Protein AF-X1JKE3-F1 (afdb_monomer)

Mean predicted aligned error: 6.29 Å

Solvent-accessible surface area (backbone atoms only — not comparable to full-atom values): 12963 Å² total; per-residue (Å²): 130,56,77,46,58,77,72,76,45,83,55,70,66,61,53,52,50,51,49,53,50,49,58,50,49,53,56,50,51,57,52,53,42,57,61,44,66,72,36,75,42,27,79,64,50,69,71,39,72,49,56,49,66,72,56,48,45,56,40,55,78,72,56,62,68,83,85,32,72,42,68,67,53,43,29,34,41,37,58,71,37,67,32,93,85,71,39,76,68,74,91,55,92,95,57,84,78,84,36,44,68,65,39,34,52,33,48,50,53,43,46,54,36,25,53,71,62,59,39,73,61,25,56,52,21,50,55,46,36,50,55,51,48,53,56,34,52,76,69,68,32,43,78,27,61,63,62,88,30,49,29,30,21,80,68,78,31,54,56,28,75,48,80,92,69,66,67,94,79,57,100,69,68,46,71,42,70,61,61,96,62,75,58,89,62,44,44,41,46,56,57,50,51,51,52,17,49,50,52,37,43,53,51,52,53,44,54,51,51,49,48,34,30,58,62,69,71,44,83,79,74,68,99,83,115

Sequence (225 aa):
MTHLALHNEKDPETEELHKRLRDLEDFVDDRIAKLIEDHPAYDWFSCIKGVGRENIAKVVALIDIEKAPTISSLWKFAGFAPGEDAKAMKRVKGQKLLYNSQLRSMCWRLATSLKRVKGKYYEYYIREKDKYTDRFVDQGIKILRTPGGKWVCLNCGANWAKKGAVTPCCDNPRVERKAREEPPGVIWLGHLDMMALRKMIKLFLACLWLVWREAEGLPTRSPYA

Foldseek 3Di:
DDPCVVVVHDDPVVVVVVVVVVVVVVVVLVVLQVVLCPALCNVPQVPQQLDDSVLVSQQVVVDDLVCPQALQVVCQQLQLHQDPVSHGDDDDPPDDRSYDPSNVVSLVVSLVSSCVRCDPLVVQLVVQLVVVVVVLVVVQAAEEADEPAQKAFPVHGDHDPDPVVDDDDDPDTRIDGDDPDDDPSYDHPVVSSVVSSSVSSSVVSVVSSVSSCVSVVHDDDDPPD

InterPro domains:
  IPR003346 Transposase IS116/IS110/IS902, C-terminal [PF02371] (47-125)

pLDDT: mean 90.98, std 8.23, range [39.09, 97.88]

Organism: NCBI:txid412755

Structure (mmCIF, N/CA/C/O backbone):
data_AF-X1JKE3-F1
#
_entry.id   AF-X1JKE3-F1
#
loop_
_atom_site.group_PDB
_atom_site.id
_atom_site.type_symbol
_atom_site.label_atom_id
_atom_site.label_alt_id
_atom_site.label_comp_id
_atom_site.label_asym_id
_atom_site.label_entity_id
_atom_site.label_seq_id
_atom_site.pdbx_PDB_ins_code
_atom_site.Cartn_x
_atom_site.Cartn_y
_atom_site.Cartn_z
_atom_site.occupancy
_atom_site.B_iso_or_equiv
_atom_site.auth_seq_id
_atom_site.auth_comp_id
_atom_site.auth_asym_id
_atom_site.auth_atom_id
_atom_site.pdbx_PDB_model_num
ATOM 1 N N . MET A 1 1 ? 12.144 -21.703 6.395 1.00 49.84 1 MET A N 1
ATOM 2 C CA . MET A 1 1 ? 12.651 -23.054 6.704 1.00 49.84 1 MET A CA 1
ATOM 3 C C . MET A 1 1 ? 14.115 -22.910 7.061 1.00 49.84 1 MET A C 1
ATOM 5 O O . MET A 1 1 ? 14.835 -22.266 6.305 1.00 49.84 1 MET A O 1
ATOM 9 N N . THR A 1 2 ? 14.510 -23.378 8.244 1.00 68.25 2 THR A N 1
ATOM 10 C CA . THR A 1 2 ? 15.915 -23.397 8.675 1.00 68.25 2 THR A CA 1
ATOM 11 C C . THR A 1 2 ? 16.701 -24.384 7.809 1.00 68.25 2 THR A C 1
ATOM 13 O O . THR A 1 2 ? 16.110 -25.265 7.185 1.00 68.25 2 THR A O 1
ATOM 16 N N . HIS A 1 3 ? 18.027 -24.242 7.746 1.00 74.81 3 HIS A N 1
ATOM 17 C CA . HIS A 1 3 ? 18.881 -25.187 7.016 1.00 74.81 3 HIS A CA 1
ATOM 18 C C . HIS A 1 3 ? 18.683 -26.632 7.513 1.00 74.81 3 HIS A C 1
ATOM 20 O O . HIS A 1 3 ? 18.614 -27.543 6.703 1.00 74.81 3 HIS A O 1
ATOM 26 N N . LEU A 1 4 ? 18.481 -26.823 8.822 1.00 75.00 4 LEU A N 1
ATOM 27 C CA . LEU A 1 4 ? 18.200 -28.126 9.439 1.00 75.00 4 LEU A CA 1
ATOM 28 C C . LEU A 1 4 ? 16.863 -28.728 8.975 1.00 75.00 4 LEU A C 1
ATOM 30 O O . LEU A 1 4 ? 16.812 -29.895 8.600 1.00 75.00 4 LEU A O 1
ATOM 34 N N . ALA A 1 5 ? 15.805 -27.914 8.870 1.00 71.06 5 ALA A N 1
ATOM 35 C CA . ALA A 1 5 ? 14.505 -28.371 8.376 1.00 71.06 5 ALA A CA 1
ATOM 36 C C . ALA A 1 5 ? 14.548 -28.852 6.911 1.00 71.06 5 ALA A C 1
ATOM 38 O O . ALA A 1 5 ? 13.735 -29.684 6.521 1.00 71.06 5 ALA A O 1
ATOM 39 N N . LEU A 1 6 ? 15.491 -28.352 6.100 1.00 75.44 6 LEU A N 1
ATOM 40 C CA . LEU A 1 6 ? 15.710 -28.833 4.728 1.00 75.44 6 LEU A CA 1
ATOM 41 C C . LEU A 1 6 ? 16.381 -30.215 4.685 1.00 75.44 6 LEU A C 1
ATOM 43 O O . LEU A 1 6 ? 16.202 -30.933 3.705 1.00 75.44 6 LEU A O 1
ATOM 47 N N . HIS A 1 7 ? 17.103 -30.588 5.745 1.00 82.00 7 HIS A N 1
ATOM 48 C CA . HIS A 1 7 ? 17.739 -31.900 5.922 1.00 82.00 7 HIS A CA 1
ATOM 49 C C . HIS A 1 7 ? 16.925 -32.841 6.820 1.00 82.00 7 HIS A C 1
ATOM 51 O O . HIS A 1 7 ? 17.391 -33.918 7.171 1.00 82.00 7 HIS A O 1
ATOM 57 N N . ASN A 1 8 ? 15.692 -32.456 7.171 1.00 79.19 8 ASN A N 1
ATOM 58 C CA . ASN A 1 8 ? 14.811 -33.194 8.082 1.00 79.19 8 ASN A CA 1
ATOM 59 C C . ASN A 1 8 ? 15.398 -33.394 9.499 1.00 79.19 8 ASN A C 1
ATOM 61 O O . ASN A 1 8 ? 14.979 -34.287 10.234 1.00 79.19 8 ASN A O 1
ATOM 65 N N . GLU A 1 9 ? 16.346 -32.540 9.886 1.00 80.88 9 GLU A N 1
ATOM 66 C CA . GLU A 1 9 ? 16.967 -32.509 11.207 1.00 80.88 9 GLU A CA 1
ATOM 67 C C . GLU A 1 9 ? 16.302 -31.434 12.077 1.00 80.88 9 GLU A C 1
ATOM 69 O O . GLU A 1 9 ? 15.881 -30.379 11.589 1.00 80.88 9 GLU A O 1
ATOM 74 N N . LYS A 1 10 ? 16.201 -31.697 13.384 1.00 80.19 10 LYS A N 1
ATOM 75 C CA . LYS A 1 10 ? 15.636 -30.764 14.366 1.00 80.19 10 LYS A CA 1
ATOM 76 C C . LYS A 1 10 ? 16.647 -30.487 15.464 1.00 80.19 10 LYS A C 1
ATOM 78 O O . LYS A 1 10 ? 17.252 -31.414 15.992 1.00 80.19 10 LYS A O 1
ATOM 83 N N . ASP A 1 11 ? 16.777 -29.216 15.817 1.00 85.75 11 ASP A N 1
ATOM 84 C CA . ASP A 1 11 ? 17.573 -28.762 16.951 1.00 85.75 11 ASP A CA 1
ATOM 85 C C . ASP A 1 11 ? 16.643 -28.488 18.151 1.00 85.75 11 ASP A C 1
A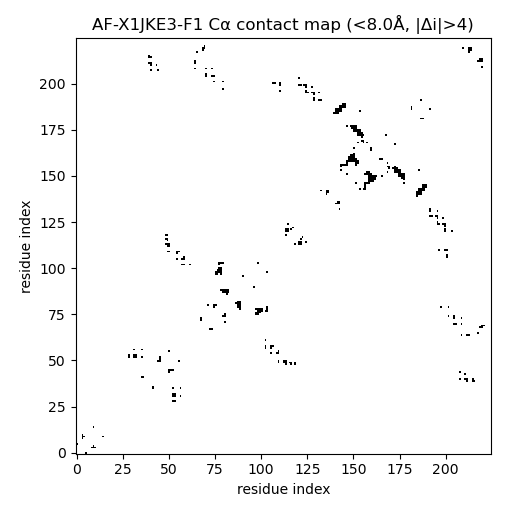TOM 87 O O . ASP A 1 11 ? 15.744 -27.648 18.026 1.00 85.75 11 ASP A O 1
ATOM 91 N N . PRO A 1 12 ? 16.807 -29.187 19.291 1.00 88.00 12 PRO A N 1
ATOM 92 C CA . PRO A 1 12 ? 15.935 -29.028 20.455 1.00 88.00 12 PRO A CA 1
ATOM 93 C C . PRO A 1 12 ? 15.865 -27.594 20.994 1.00 88.00 12 PRO A C 1
ATOM 95 O O . PRO A 1 12 ? 14.790 -27.158 21.405 1.00 88.00 12 PRO A O 1
ATOM 98 N N . GLU A 1 13 ? 16.974 -26.845 20.968 1.00 89.81 13 GLU A N 1
ATOM 99 C CA . GLU A 1 13 ? 16.997 -25.452 21.436 1.00 89.81 13 GLU A CA 1
ATOM 100 C C . GLU A 1 13 ? 16.179 -24.536 20.519 1.00 89.81 13 GLU A C 1
ATOM 102 O O . GLU A 1 13 ? 15.403 -23.706 20.995 1.00 89.81 13 GLU A O 1
ATOM 107 N N . THR A 1 14 ? 16.301 -24.713 19.202 1.00 87.00 14 THR A N 1
ATOM 108 C CA . THR A 1 14 ? 15.526 -23.974 18.199 1.00 87.00 14 THR A CA 1
ATOM 109 C C . THR A 1 14 ? 14.028 -24.248 18.328 1.00 87.00 14 THR A C 1
ATOM 111 O O . THR A 1 14 ? 13.229 -23.315 18.228 1.00 87.00 14 THR A O 1
ATOM 114 N N . GLU A 1 15 ? 13.630 -25.502 18.555 1.00 88.44 15 GLU A N 1
ATOM 115 C CA . GLU A 1 15 ? 12.220 -25.868 18.746 1.00 88.44 15 GLU A CA 1
ATOM 116 C C . GLU A 1 15 ? 11.645 -25.264 20.036 1.00 88.44 15 GLU A C 1
ATOM 118 O O . GLU A 1 15 ? 10.549 -24.697 20.017 1.00 88.44 15 GLU A O 1
ATOM 123 N N . GLU A 1 16 ? 12.400 -25.308 21.138 1.00 92.19 16 GLU A N 1
ATOM 124 C CA . GLU A 1 16 ? 12.008 -24.681 22.406 1.00 92.19 16 GLU A CA 1
ATOM 125 C C . GLU A 1 16 ? 11.902 -23.154 22.272 1.00 92.19 16 GLU A C 1
ATOM 127 O O . GLU A 1 16 ? 10.918 -22.553 22.711 1.00 92.19 16 GLU A O 1
ATOM 132 N N . LEU A 1 17 ? 12.871 -22.509 21.613 1.00 92.25 17 LEU A N 1
ATOM 133 C CA . LEU A 1 17 ? 12.819 -21.074 21.337 1.00 92.25 17 LEU A CA 1
ATOM 134 C C . LEU A 1 17 ? 11.599 -20.717 20.482 1.00 92.25 17 LEU A C 1
ATOM 136 O O . LEU A 1 17 ? 10.890 -19.762 20.792 1.00 92.25 17 LEU A O 1
ATOM 140 N N . HIS A 1 18 ? 11.332 -21.482 19.424 1.00 90.06 18 HIS A N 1
ATOM 141 C CA . HIS A 1 18 ? 10.173 -21.267 18.564 1.00 90.06 18 HIS A CA 1
ATOM 142 C C . HIS A 1 18 ? 8.856 -21.414 19.337 1.00 90.06 18 HIS A C 1
ATOM 144 O O . HIS A 1 18 ? 7.964 -20.587 19.156 1.00 90.06 18 HIS A O 1
ATOM 150 N N . LYS A 1 19 ? 8.744 -22.401 20.234 1.00 93.56 19 LYS A N 1
ATOM 151 C CA . LYS A 1 19 ? 7.576 -22.550 21.110 1.00 93.56 19 LYS A CA 1
ATOM 152 C C . LYS A 1 19 ? 7.377 -21.318 21.995 1.00 93.56 19 LYS A C 1
ATOM 154 O O . LYS A 1 19 ? 6.298 -20.739 21.984 1.00 93.56 19 LYS A O 1
ATOM 159 N N . ARG A 1 20 ? 8.429 -20.856 22.680 1.00 95.25 20 ARG A N 1
ATOM 160 C CA . ARG A 1 20 ? 8.358 -19.651 23.529 1.00 95.25 20 ARG A CA 1
ATOM 161 C C . ARG A 1 20 ? 7.981 -18.397 22.750 1.00 95.25 20 ARG A C 1
ATOM 163 O O . ARG A 1 20 ? 7.248 -17.558 23.262 1.00 95.25 20 ARG A O 1
ATOM 170 N N . LEU A 1 21 ? 8.502 -18.254 21.531 1.00 94.94 21 LEU A N 1
ATOM 171 C CA . LEU A 1 21 ? 8.158 -17.132 20.662 1.00 94.94 21 LEU A CA 1
ATOM 172 C C . LEU A 1 21 ? 6.690 -17.183 20.244 1.00 94.94 21 LEU A C 1
ATOM 174 O O . LEU A 1 21 ? 6.045 -16.143 20.282 1.00 94.94 21 LEU A O 1
ATOM 178 N N . ARG A 1 22 ? 6.151 -18.366 19.922 1.00 94.12 22 ARG A N 1
ATOM 179 C CA . ARG A 1 22 ? 4.718 -18.521 19.636 1.00 94.12 22 ARG A CA 1
ATOM 180 C C . ARG A 1 22 ? 3.845 -18.186 20.835 1.00 94.12 22 ARG A C 1
ATOM 182 O O . ARG A 1 22 ? 2.926 -17.396 20.688 1.00 94.12 22 ARG A O 1
ATOM 189 N N . ASP A 1 23 ? 4.173 -18.714 22.013 1.00 94.69 23 ASP A N 1
ATOM 190 C CA . ASP A 1 23 ? 3.405 -18.438 23.233 1.00 94.69 23 ASP A CA 1
ATOM 191 C C . ASP A 1 23 ? 3.380 -16.925 23.542 1.00 94.69 23 ASP A C 1
ATOM 193 O O . ASP A 1 23 ? 2.367 -16.374 23.979 1.00 94.69 23 ASP A O 1
ATOM 197 N N . LEU A 1 24 ? 4.494 -16.227 23.283 1.00 94.12 24 LEU A N 1
ATOM 198 C CA . LEU A 1 24 ? 4.575 -14.774 23.418 1.00 94.12 24 LEU A CA 1
ATOM 199 C C . LEU A 1 24 ? 3.785 -14.034 22.329 1.00 94.12 24 LEU A C 1
ATOM 201 O O . LEU A 1 24 ? 3.135 -13.037 22.642 1.00 94.12 24 LEU A O 1
ATOM 205 N N . GLU A 1 25 ? 3.860 -14.477 21.071 1.00 91.44 25 GLU A N 1
ATOM 206 C CA . GLU A 1 25 ? 3.075 -13.917 19.963 1.00 91.44 25 GLU A CA 1
ATOM 207 C C . GLU A 1 25 ? 1.576 -14.008 20.269 1.00 91.44 25 GLU A C 1
ATOM 209 O O . GLU A 1 25 ? 0.902 -12.980 20.237 1.00 91.44 25 GLU A O 1
ATOM 214 N N . ASP A 1 26 ? 1.091 -15.181 20.685 1.00 91.06 26 ASP A N 1
ATOM 215 C CA . ASP A 1 26 ? -0.312 -15.406 21.049 1.00 91.06 26 ASP A CA 1
ATOM 216 C C . ASP A 1 26 ? -0.740 -14.492 22.213 1.00 91.06 26 ASP A C 1
ATOM 218 O O . ASP A 1 26 ? -1.773 -13.820 22.150 1.00 91.06 26 ASP A O 1
ATOM 222 N N . PHE A 1 27 ? 0.097 -14.374 23.252 1.00 91.44 27 PHE A N 1
ATOM 223 C CA . PHE A 1 27 ? -0.159 -13.466 24.375 1.00 91.44 27 PHE A CA 1
ATOM 224 C C . PHE A 1 27 ? -0.276 -11.997 23.938 1.00 91.44 27 PHE A C 1
ATOM 226 O O . PHE A 1 27 ? -1.126 -11.253 24.441 1.00 91.44 27 PHE A O 1
ATOM 233 N N . VAL A 1 28 ? 0.593 -11.544 23.031 1.00 90.19 28 VAL A N 1
ATOM 234 C CA . VAL A 1 28 ? 0.576 -10.167 22.522 1.00 90.19 28 VAL A CA 1
ATOM 235 C C . VAL A 1 28 ? -0.638 -9.935 21.625 1.00 90.19 28 VAL A C 1
ATOM 237 O O . VAL A 1 28 ? -1.309 -8.909 21.778 1.00 90.19 28 VAL A O 1
ATOM 240 N N . ASP A 1 29 ? -0.947 -10.876 20.738 1.00 88.19 29 ASP A N 1
ATOM 241 C CA . ASP A 1 29 ? -2.068 -10.785 19.804 1.00 88.19 29 ASP A CA 1
ATOM 242 C C . ASP A 1 29 ? -3.410 -10.678 20.538 1.00 88.19 29 ASP A C 1
ATOM 244 O O . ASP A 1 29 ? -4.222 -9.811 20.196 1.00 88.19 29 ASP A O 1
ATOM 248 N N . ASP A 1 30 ? -3.611 -11.451 21.609 1.00 89.00 30 ASP A N 1
ATOM 249 C CA . ASP A 1 30 ? -4.813 -11.376 22.448 1.00 89.00 30 ASP A CA 1
ATOM 250 C C . ASP A 1 30 ? -4.982 -10.007 23.120 1.00 89.00 30 ASP A C 1
ATOM 252 O O . ASP A 1 30 ? -6.095 -9.483 23.244 1.00 89.00 30 ASP A O 1
ATOM 256 N N . ARG A 1 31 ? -3.881 -9.388 23.562 1.00 90.31 31 ARG A N 1
ATOM 257 C CA . ARG A 1 31 ? -3.934 -8.050 24.171 1.00 90.31 31 ARG A CA 1
ATOM 258 C C . ARG A 1 31 ? -4.188 -6.963 23.139 1.00 90.31 31 ARG A C 1
ATOM 260 O O . ARG A 1 31 ? -4.968 -6.051 23.410 1.00 90.31 31 ARG A O 1
ATOM 267 N N . ILE A 1 32 ? -3.545 -7.053 21.975 1.00 91.25 32 ILE A N 1
ATOM 268 C CA . ILE A 1 32 ? -3.768 -6.114 20.872 1.00 91.25 32 ILE A CA 1
ATOM 269 C C . ILE A 1 32 ? -5.213 -6.213 20.388 1.00 91.25 32 ILE A C 1
ATOM 271 O O . ILE A 1 32 ? -5.830 -5.181 20.140 1.00 91.25 32 ILE A O 1
ATOM 275 N N . ALA A 1 33 ? -5.766 -7.424 20.289 1.00 88.44 33 ALA A N 1
ATOM 276 C CA . ALA A 1 33 ? -7.149 -7.638 19.885 1.00 88.44 33 ALA A CA 1
ATOM 277 C C . ALA A 1 33 ? -8.132 -6.859 20.767 1.00 88.44 33 ALA A C 1
ATOM 279 O O . ALA A 1 33 ? -8.946 -6.115 20.230 1.00 88.44 33 ALA A O 1
ATOM 280 N N . LYS A 1 34 ? -7.985 -6.952 22.095 1.00 90.56 34 LYS A N 1
ATOM 281 C CA . LYS A 1 34 ? -8.834 -6.229 23.058 1.00 90.56 34 LYS A CA 1
ATOM 282 C C . LYS A 1 34 ? -8.747 -4.712 22.883 1.00 90.56 34 LYS A C 1
ATOM 284 O O . LYS A 1 34 ? -9.764 -4.051 22.756 1.00 90.56 34 LYS A O 1
ATOM 289 N N . LEU A 1 35 ? -7.531 -4.168 22.793 1.00 92.38 35 LEU A N 1
ATOM 290 C CA . LEU A 1 35 ? -7.332 -2.724 22.599 1.00 92.38 35 LEU A CA 1
ATOM 291 C C . LEU A 1 35 ? -7.903 -2.216 21.270 1.00 92.38 35 LEU A C 1
ATOM 293 O O . LEU A 1 35 ? -8.288 -1.057 21.156 1.00 92.38 35 LEU A O 1
ATOM 297 N N . ILE A 1 36 ? -7.891 -3.063 20.244 1.00 94.75 36 ILE A N 1
ATOM 298 C CA . ILE A 1 36 ? -8.394 -2.712 18.920 1.00 94.75 36 ILE A CA 1
ATOM 299 C C . ILE A 1 36 ? -9.913 -2.768 18.857 1.00 94.75 36 ILE A C 1
ATOM 301 O O . ILE A 1 36 ? -10.484 -1.950 18.145 1.00 94.75 36 ILE A O 1
ATOM 305 N N . GLU A 1 37 ? -10.546 -3.683 19.589 1.00 93.88 37 GLU A N 1
ATOM 306 C CA . GLU A 1 37 ? -12.006 -3.757 19.729 1.00 93.88 37 GLU A CA 1
ATOM 307 C C . GLU A 1 37 ? -12.586 -2.468 20.334 1.00 93.88 37 GLU A C 1
ATOM 309 O O . GLU A 1 37 ? -13.628 -2.006 19.879 1.00 93.88 37 GLU A O 1
ATOM 314 N N . ASP A 1 38 ? -11.859 -1.822 21.250 1.00 93.81 38 ASP A N 1
ATOM 315 C CA . ASP A 1 38 ? -12.254 -0.541 21.856 1.00 93.81 38 ASP A CA 1
ATOM 316 C C . ASP A 1 38 ? -12.014 0.683 20.945 1.00 93.81 38 ASP A C 1
ATOM 318 O O . ASP A 1 38 ? -12.370 1.811 21.291 1.00 93.81 38 ASP A O 1
ATOM 322 N N . HIS A 1 39 ? -11.373 0.509 19.785 1.00 96.06 39 HIS A N 1
ATOM 323 C CA . HIS A 1 39 ? -11.037 1.630 18.910 1.00 96.06 39 HIS A CA 1
ATOM 324 C C . HIS A 1 39 ? -12.303 2.196 18.224 1.00 96.06 39 HIS A C 1
ATOM 326 O O . HIS A 1 39 ? -13.047 1.430 17.615 1.00 96.06 39 HIS A O 1
ATOM 332 N N . PRO A 1 40 ? -12.505 3.528 18.150 1.00 96.44 40 PRO A N 1
ATOM 333 C CA . PRO A 1 40 ? -13.733 4.132 17.603 1.00 96.44 40 PRO A CA 1
ATOM 334 C C . PRO A 1 40 ? -14.099 3.685 16.178 1.00 96.44 40 PRO A C 1
ATOM 336 O O . PRO A 1 40 ? -15.261 3.545 15.822 1.00 96.44 40 PRO A O 1
ATOM 339 N N . ALA A 1 41 ? -13.091 3.449 15.334 1.00 96.25 41 ALA A N 1
ATOM 340 C CA . ALA A 1 41 ? -13.274 2.957 13.964 1.00 96.25 41 ALA A CA 1
ATOM 341 C C . ALA A 1 41 ? -13.333 1.416 13.812 1.00 96.25 41 ALA A C 1
ATOM 343 O O . ALA A 1 41 ? -13.285 0.931 12.675 1.00 96.25 41 ALA A O 1
ATOM 344 N N . TYR A 1 42 ? -13.388 0.646 14.909 1.00 96.00 42 TYR A N 1
ATOM 345 C CA . TYR A 1 42 ? -13.285 -0.820 14.894 1.00 96.00 42 TYR A CA 1
ATOM 346 C C . TYR A 1 42 ? -14.349 -1.494 14.034 1.00 96.00 42 TYR A C 1
ATOM 348 O O . TYR A 1 42 ? -14.012 -2.287 13.149 1.00 96.00 42 TYR A O 1
ATOM 356 N N . ASP A 1 43 ? -15.617 -1.138 14.232 1.00 95.31 43 ASP A N 1
ATOM 357 C CA . ASP A 1 43 ? -16.752 -1.735 13.517 1.00 95.31 43 ASP A CA 1
ATOM 358 C C . ASP A 1 43 ? -16.592 -1.635 11.999 1.00 95.31 43 ASP A C 1
ATOM 360 O O . ASP A 1 43 ? -16.901 -2.565 11.250 1.00 95.31 43 ASP A O 1
ATOM 364 N N . TRP A 1 44 ? -16.020 -0.527 11.531 1.00 95.81 44 TRP A N 1
ATOM 365 C CA . TRP A 1 44 ? -15.758 -0.326 10.117 1.00 95.81 44 TRP A CA 1
ATOM 366 C C . TRP A 1 44 ? -14.609 -1.191 9.604 1.00 95.81 44 TRP A C 1
ATOM 368 O O . TRP A 1 44 ? -14.787 -1.929 8.629 1.00 95.81 44 TRP A O 1
ATOM 378 N N . PHE A 1 45 ? -13.416 -1.108 10.209 1.00 94.88 45 PHE A N 1
ATOM 379 C CA . PHE A 1 45 ? -12.260 -1.812 9.649 1.00 94.88 45 PHE A CA 1
ATOM 380 C C . PHE A 1 45 ? -12.277 -3.322 9.912 1.00 94.88 45 PHE A C 1
ATOM 382 O O . PHE A 1 45 ? -11.652 -4.060 9.147 1.00 94.88 45 PHE A O 1
ATOM 389 N N . SER A 1 46 ? -13.010 -3.793 10.926 1.00 94.31 46 SER A N 1
ATOM 390 C CA . SER A 1 46 ? -13.206 -5.223 11.215 1.00 94.31 46 SER A CA 1
ATOM 391 C C . SER A 1 46 ? -13.957 -5.945 10.089 1.00 94.31 46 SER A C 1
ATOM 393 O O . SER A 1 46 ? -13.696 -7.113 9.801 1.00 94.31 46 SER A O 1
ATOM 395 N N . CYS A 1 47 ? -14.820 -5.221 9.374 1.00 93.75 47 CYS A N 1
ATOM 396 C CA . CYS A 1 47 ? -15.603 -5.727 8.250 1.00 93.75 47 CYS A CA 1
ATOM 397 C C . CYS A 1 47 ? -14.815 -5.758 6.920 1.00 93.75 47 CYS A C 1
ATOM 399 O O . CYS A 1 47 ? -15.285 -6.297 5.911 1.00 93.75 47 CYS A O 1
ATOM 401 N N . ILE A 1 48 ? -13.602 -5.194 6.878 1.00 94.12 48 ILE A N 1
ATOM 402 C CA . ILE A 1 48 ? -12.795 -5.114 5.658 1.00 94.12 48 ILE A CA 1
ATOM 403 C C . ILE A 1 48 ? -11.941 -6.374 5.509 1.00 94.12 48 ILE A C 1
ATOM 405 O O . ILE A 1 48 ? -10.925 -6.570 6.178 1.00 94.12 48 ILE A O 1
ATOM 409 N N . LYS A 1 49 ? -12.290 -7.198 4.517 1.00 90.75 49 LYS A N 1
ATOM 410 C CA . LYS A 1 49 ? -11.499 -8.376 4.139 1.00 90.75 49 LYS A CA 1
ATOM 411 C C . LYS A 1 49 ? -10.037 -8.001 3.855 1.00 90.75 49 LYS A C 1
ATOM 413 O O . LYS A 1 49 ? -9.750 -7.199 2.966 1.00 90.75 49 LYS A O 1
ATOM 418 N N . GLY A 1 50 ? -9.115 -8.637 4.577 1.00 89.88 50 GLY A N 1
ATOM 419 C CA . GLY A 1 50 ? -7.670 -8.412 4.460 1.00 89.88 50 GLY A CA 1
ATOM 420 C C . GLY A 1 50 ? -7.087 -7.410 5.457 1.00 89.88 50 GLY A C 1
ATOM 421 O O . GLY A 1 50 ? -5.872 -7.190 5.432 1.00 89.88 50 GLY A O 1
ATOM 422 N N . VAL A 1 51 ? -7.903 -6.844 6.348 1.00 93.38 51 VAL A N 1
ATOM 423 C CA . VAL A 1 51 ? -7.447 -6.080 7.514 1.00 93.38 51 VAL A CA 1
ATOM 424 C C . VAL A 1 51 ? -7.395 -7.017 8.724 1.00 93.38 51 VAL A C 1
ATOM 426 O O . VAL A 1 51 ? -8.423 -7.451 9.222 1.00 93.38 51 VAL A O 1
ATOM 429 N N . GLY A 1 52 ? -6.188 -7.375 9.171 1.00 88.56 52 GLY A N 1
ATOM 430 C CA . GLY A 1 52 ? -5.984 -8.161 10.395 1.00 88.56 52 GLY A CA 1
ATOM 431 C C . GLY A 1 52 ? -5.752 -7.259 11.607 1.00 88.56 52 GLY A C 1
ATOM 432 O O . GLY A 1 52 ? -5.161 -6.189 11.445 1.00 88.56 52 GLY A O 1
ATOM 433 N N . ARG A 1 53 ? -6.164 -7.713 12.801 1.00 90.75 53 ARG A N 1
ATOM 434 C CA . ARG A 1 53 ? -6.091 -6.973 14.081 1.00 90.75 53 ARG A CA 1
ATOM 435 C C . ARG A 1 53 ? -4.698 -6.396 14.350 1.00 90.75 53 ARG A C 1
ATOM 437 O O . ARG A 1 53 ? -4.547 -5.191 14.517 1.00 90.75 53 ARG A O 1
ATOM 444 N N . GLU A 1 54 ? -3.665 -7.228 14.265 1.00 90.19 54 GLU A N 1
ATOM 445 C CA . GLU A 1 54 ? -2.273 -6.818 14.491 1.00 90.19 54 GLU A CA 1
ATOM 446 C C . GLU A 1 54 ? -1.789 -5.774 13.459 1.00 90.19 54 GLU A C 1
ATOM 448 O O . GLU A 1 54 ? -1.126 -4.787 13.789 1.00 90.19 54 GLU A O 1
ATOM 453 N N . ASN A 1 55 ? -2.136 -5.953 12.181 1.00 90.88 55 ASN A N 1
ATOM 454 C CA . ASN A 1 55 ? -1.664 -5.079 11.106 1.00 90.88 55 ASN A CA 1
ATOM 455 C C . ASN A 1 55 ? -2.357 -3.707 11.131 1.00 90.88 55 ASN A C 1
ATOM 457 O O . ASN A 1 55 ? -1.702 -2.695 10.877 1.00 90.88 55 ASN A O 1
ATOM 461 N N . ILE A 1 56 ? -3.659 -3.657 11.448 1.00 95.56 56 ILE A N 1
ATOM 462 C CA . ILE A 1 56 ? -4.372 -2.384 11.612 1.00 95.56 56 ILE A CA 1
ATOM 463 C C . ILE A 1 56 ? -3.939 -1.664 12.884 1.00 95.56 56 ILE A C 1
ATOM 465 O O . ILE A 1 56 ? -3.729 -0.455 12.819 1.00 95.56 56 ILE A O 1
ATOM 469 N N . ALA A 1 57 ? -3.677 -2.394 13.976 1.00 95.38 57 ALA A N 1
ATOM 470 C CA . ALA A 1 57 ? -3.148 -1.825 15.215 1.00 95.38 57 ALA A CA 1
ATOM 471 C C . ALA A 1 57 ? -1.885 -1.005 14.973 1.00 95.38 57 ALA A C 1
ATOM 473 O O . ALA A 1 57 ? -1.784 0.140 15.402 1.00 95.38 57 ALA A O 1
ATOM 474 N N . LYS A 1 58 ? -0.954 -1.545 14.183 1.00 94.38 58 LYS A N 1
ATOM 475 C CA . LYS A 1 58 ? 0.293 -0.858 13.819 1.00 94.38 58 LYS A CA 1
ATOM 476 C C . LYS A 1 58 ? 0.087 0.408 12.983 1.00 94.38 58 LYS A C 1
ATOM 478 O O . LYS A 1 58 ? 0.992 1.237 12.916 1.00 94.38 58 LYS A O 1
ATOM 483 N N . VAL A 1 59 ? -1.055 0.552 12.310 1.00 96.88 59 VAL A N 1
ATOM 484 C CA . VAL A 1 59 ? -1.410 1.766 11.564 1.00 96.88 59 VAL A CA 1
ATOM 485 C C . VAL A 1 59 ? -2.067 2.780 12.493 1.00 96.88 59 VAL A C 1
ATOM 487 O O . VAL A 1 59 ? -1.580 3.906 12.574 1.00 96.88 59 VAL A O 1
ATOM 490 N N . VAL A 1 60 ? -3.131 2.390 13.203 1.00 96.88 60 VAL A N 1
ATOM 491 C CA . VAL A 1 60 ? -3.903 3.315 14.051 1.00 96.88 60 VAL A CA 1
ATOM 492 C C . VAL A 1 60 ? -3.100 3.802 15.256 1.00 96.88 60 VAL A C 1
ATOM 494 O O . VAL A 1 60 ? -3.135 4.988 15.551 1.00 96.88 60 VAL A O 1
ATOM 497 N N . ALA A 1 61 ? -2.257 2.955 15.860 1.00 95.88 61 ALA A N 1
ATOM 498 C CA . ALA A 1 61 ? -1.428 3.327 17.013 1.00 95.88 61 ALA A CA 1
ATOM 499 C C . ALA A 1 61 ? -0.401 4.436 16.716 1.00 95.88 61 ALA A C 1
ATOM 501 O O . ALA A 1 61 ? 0.130 5.056 17.633 1.00 95.88 61 ALA A O 1
ATOM 502 N N . LEU A 1 62 ? -0.081 4.675 15.440 1.00 96.62 62 LEU A N 1
ATOM 503 C CA . LEU A 1 62 ? 0.854 5.724 15.027 1.00 96.62 62 LEU A CA 1
ATOM 504 C C . LEU A 1 62 ? 0.156 7.032 14.645 1.00 96.62 62 LEU A C 1
ATOM 506 O O . LEU A 1 62 ? 0.847 8.005 14.334 1.00 96.62 62 LEU A O 1
ATOM 510 N N . ILE A 1 63 ? -1.175 7.047 14.597 1.00 96.94 63 ILE A N 1
ATOM 511 C CA . ILE A 1 63 ? -1.973 8.184 14.151 1.00 96.94 63 ILE A CA 1
ATOM 512 C C . ILE A 1 63 ? -2.628 8.822 15.371 1.00 96.94 63 ILE A C 1
ATOM 514 O O . ILE A 1 63 ? -3.337 8.175 16.125 1.00 96.94 63 ILE A O 1
ATOM 518 N N . ASP A 1 64 ? -2.421 10.124 15.512 1.00 95.88 64 ASP A N 1
ATOM 519 C CA . ASP A 1 64 ? -3.226 10.974 16.378 1.00 95.88 64 ASP A CA 1
ATOM 520 C C . ASP A 1 64 ? -4.239 11.696 15.482 1.00 95.88 64 ASP A C 1
ATOM 522 O O . ASP A 1 64 ? -3.862 12.520 14.635 1.00 95.88 64 ASP A O 1
ATOM 526 N N . ILE A 1 65 ? -5.512 11.314 15.599 1.00 96.00 65 ILE A N 1
ATOM 527 C CA . ILE A 1 65 ? -6.566 11.782 14.698 1.00 96.00 65 ILE A CA 1
ATOM 528 C C . ILE A 1 65 ? -6.926 13.255 14.931 1.00 96.00 65 ILE A C 1
ATOM 530 O O . ILE A 1 65 ? -7.301 13.950 13.979 1.00 96.00 65 ILE A O 1
ATOM 534 N N . GLU A 1 66 ? -6.740 13.773 16.148 1.00 95.06 66 GLU A N 1
ATOM 535 C CA . GLU A 1 66 ? -6.986 15.180 16.481 1.00 95.06 66 GLU A CA 1
ATOM 536 C C . GLU A 1 66 ? -5.987 16.093 15.766 1.00 95.06 66 GLU A C 1
ATOM 538 O O . GLU A 1 66 ? -6.362 17.121 15.192 1.00 95.06 66 GLU A O 1
ATOM 543 N N . LYS A 1 67 ? -4.722 15.657 15.681 1.00 94.81 67 LYS A N 1
ATOM 544 C CA . LYS A 1 67 ? -3.658 16.343 14.923 1.00 94.81 67 LYS A CA 1
ATOM 545 C C . LYS A 1 67 ? -3.825 16.258 13.403 1.00 94.81 67 LYS A C 1
ATOM 547 O O . LYS A 1 67 ? -3.068 16.891 12.659 1.00 94.81 67 LYS A O 1
ATOM 552 N N . ALA A 1 68 ? -4.809 15.506 12.913 1.00 94.25 68 ALA A N 1
ATOM 553 C CA . ALA A 1 68 ? -5.133 15.379 11.499 1.00 94.25 68 ALA A CA 1
ATOM 554 C C . ALA A 1 68 ? -6.493 16.029 11.162 1.00 94.25 68 ALA A C 1
ATOM 556 O O . ALA A 1 68 ? -7.439 15.323 10.821 1.00 94.25 68 ALA A O 1
ATOM 557 N N . PRO A 1 69 ? -6.616 17.372 11.167 1.00 92.50 69 PRO A N 1
ATOM 558 C CA . PRO A 1 69 ? -7.883 18.054 10.874 1.00 92.50 69 PRO A CA 1
ATOM 559 C C . PRO A 1 69 ? -8.337 17.917 9.414 1.00 92.50 69 PRO A C 1
ATOM 561 O O . PRO A 1 69 ? -9.479 18.228 9.091 1.00 92.50 69 PRO A O 1
ATOM 564 N N . THR A 1 70 ? -7.454 17.485 8.508 1.00 93.12 70 THR A N 1
ATOM 565 C CA . THR A 1 70 ? -7.785 17.236 7.100 1.00 93.12 70 THR A CA 1
ATOM 566 C C . THR A 1 70 ? -7.177 15.921 6.637 1.00 93.12 70 THR A C 1
ATOM 568 O O . THR A 1 70 ? -6.109 15.513 7.098 1.00 93.12 70 THR A O 1
ATOM 571 N N . ILE A 1 71 ? -7.788 15.292 5.635 1.00 94.44 71 ILE A N 1
ATOM 572 C CA . ILE A 1 71 ? -7.208 14.088 5.035 1.00 94.44 71 ILE A CA 1
ATOM 573 C C . ILE A 1 71 ? -5.824 14.351 4.410 1.00 94.44 71 ILE A C 1
ATOM 575 O O . ILE A 1 71 ? -4.920 13.518 4.476 1.00 94.44 71 ILE A O 1
ATOM 579 N N . SER A 1 72 ? -5.607 15.548 3.862 1.00 92.12 72 SER A N 1
ATOM 580 C CA . SER A 1 72 ? -4.320 15.946 3.289 1.00 92.12 72 SER A CA 1
ATOM 581 C C . SER A 1 72 ? -3.203 16.008 4.334 1.00 92.12 72 SER A C 1
ATOM 583 O O . SER A 1 72 ? -2.075 15.605 4.031 1.00 92.12 72 SER A O 1
ATOM 585 N N . SER A 1 73 ? -3.494 16.455 5.564 1.00 93.12 73 SER A N 1
ATOM 586 C CA . SER A 1 73 ? -2.503 16.455 6.648 1.00 93.12 73 SER A CA 1
ATOM 587 C C . SER A 1 73 ? -2.166 15.033 7.100 1.00 93.12 73 SER A C 1
ATOM 589 O O . SER A 1 73 ? -0.982 14.732 7.271 1.00 93.12 73 SER A O 1
ATOM 591 N N . LEU A 1 74 ? -3.152 14.127 7.162 1.00 95.50 74 LEU A N 1
ATOM 592 C CA . LEU A 1 74 ? -2.896 12.706 7.425 1.00 95.50 74 LEU A CA 1
ATOM 593 C C . LEU A 1 74 ? -2.038 12.071 6.323 1.00 95.50 74 LEU A C 1
ATOM 595 O O . LEU A 1 74 ? -1.056 11.390 6.611 1.00 95.50 74 LEU A O 1
ATOM 599 N N . TRP A 1 75 ? -2.346 12.321 5.048 1.00 95.75 75 TRP A N 1
ATOM 600 C CA . TRP A 1 75 ? -1.529 11.816 3.942 1.00 95.75 75 TRP A CA 1
ATOM 601 C C . TRP A 1 75 ? -0.102 12.365 3.963 1.00 95.75 75 TRP A C 1
ATOM 603 O O . TRP A 1 75 ? 0.830 11.630 3.623 1.00 95.75 75 TRP A O 1
ATOM 613 N N . LYS A 1 76 ? 0.091 13.631 4.354 1.00 93.56 76 LYS A N 1
ATOM 614 C CA . LYS A 1 76 ? 1.425 14.220 4.534 1.00 93.56 76 LYS A CA 1
ATOM 615 C C . LYS A 1 76 ? 2.178 13.500 5.649 1.00 93.56 76 LYS A C 1
ATOM 617 O O . LYS A 1 76 ? 3.280 13.015 5.402 1.00 93.56 76 LYS A O 1
ATOM 622 N N . PHE A 1 77 ? 1.550 13.331 6.811 1.00 95.12 77 PHE A N 1
ATOM 623 C CA . PHE A 1 77 ? 2.130 12.623 7.953 1.00 95.12 77 PHE A CA 1
ATOM 624 C C . PHE A 1 77 ? 2.454 11.151 7.647 1.00 95.12 77 PHE A C 1
ATOM 626 O O . PHE A 1 77 ? 3.521 10.667 8.016 1.00 95.12 77 PHE A O 1
ATOM 633 N N . ALA A 1 78 ? 1.599 10.456 6.895 1.00 95.56 78 ALA A N 1
ATOM 634 C CA . ALA A 1 78 ? 1.809 9.070 6.472 1.00 95.56 78 ALA A CA 1
ATOM 635 C C . ALA A 1 78 ? 2.789 8.913 5.285 1.00 95.56 78 ALA A C 1
ATOM 637 O O . ALA A 1 78 ? 3.140 7.793 4.912 1.00 95.56 78 ALA A O 1
ATOM 638 N N . GLY A 1 79 ? 3.250 10.010 4.668 1.00 93.81 79 GLY A N 1
ATOM 639 C CA . GLY A 1 79 ? 4.219 9.983 3.562 1.00 93.81 79 GLY A CA 1
ATOM 640 C C . GLY A 1 79 ? 3.630 9.620 2.191 1.00 93.81 79 GLY A C 1
ATOM 641 O O . GLY A 1 79 ? 4.337 9.074 1.331 1.00 93.81 79 GLY A O 1
ATOM 642 N N . PHE A 1 80 ? 2.340 9.904 1.988 1.00 93.56 80 PHE A N 1
ATOM 643 C CA . PHE A 1 80 ? 1.582 9.680 0.746 1.00 93.56 80 PHE A CA 1
ATOM 644 C C . PHE A 1 80 ? 1.082 10.975 0.079 1.00 93.56 80 PHE A C 1
ATOM 646 O O . PHE A 1 80 ? 0.423 10.923 -0.966 1.00 93.56 80 PHE A O 1
ATOM 653 N N . ALA A 1 81 ? 1.404 12.140 0.642 1.00 89.56 81 ALA A N 1
ATOM 654 C CA . ALA A 1 81 ? 1.272 13.410 -0.063 1.00 89.56 81 ALA A CA 1
ATOM 655 C C . ALA A 1 81 ? 2.285 13.503 -1.228 1.00 89.56 81 ALA A C 1
ATOM 657 O O . ALA A 1 81 ? 3.368 12.905 -1.150 1.00 89.56 81 ALA A O 1
ATOM 658 N N . PRO A 1 82 ? 1.948 14.218 -2.318 1.00 83.00 82 PRO A N 1
ATOM 659 C CA . PRO A 1 82 ? 2.937 14.578 -3.330 1.00 83.00 82 PRO A CA 1
ATOM 660 C C . PRO A 1 82 ? 4.051 15.424 -2.691 1.00 83.00 82 PRO A C 1
ATOM 662 O O . PRO A 1 82 ? 3.796 16.214 -1.783 1.00 83.00 82 PRO A O 1
ATOM 665 N N . GLY A 1 83 ? 5.290 15.206 -3.125 1.00 80.94 83 GLY A N 1
ATOM 666 C CA . GLY A 1 83 ? 6.419 16.085 -2.825 1.00 80.94 83 GLY A CA 1
ATOM 667 C C . GLY A 1 83 ? 6.415 17.324 -3.722 1.00 80.94 83 GLY A C 1
ATOM 668 O O . GLY A 1 83 ? 5.518 17.486 -4.547 1.00 80.94 83 GLY A O 1
ATOM 669 N N . GLU A 1 84 ? 7.440 18.162 -3.573 1.00 74.31 84 GLU A N 1
ATOM 670 C CA . GLU A 1 84 ? 7.583 19.446 -4.281 1.00 74.31 84 GLU A CA 1
ATOM 671 C C . GLU A 1 84 ? 7.518 19.286 -5.810 1.00 74.31 84 GLU A C 1
ATOM 673 O O . GLU A 1 84 ? 6.751 19.980 -6.466 1.00 74.31 84 GLU A O 1
ATOM 678 N N . ASP A 1 85 ? 8.179 18.267 -6.370 1.00 75.88 85 ASP A N 1
ATOM 679 C CA . ASP A 1 85 ? 8.170 17.975 -7.817 1.00 75.88 85 ASP A CA 1
ATOM 680 C C . ASP A 1 85 ? 6.887 17.275 -8.321 1.00 75.88 85 ASP A C 1
ATOM 682 O O . ASP A 1 85 ? 6.917 16.563 -9.329 1.00 75.88 85 ASP A O 1
ATOM 686 N N . ALA A 1 86 ? 5.788 17.312 -7.559 1.00 75.50 86 ALA A N 1
ATOM 687 C CA . ALA A 1 86 ? 4.589 16.481 -7.756 1.00 75.50 86 ALA A CA 1
ATOM 688 C C . ALA A 1 86 ? 4.854 14.952 -7.783 1.00 75.50 86 ALA A C 1
ATOM 690 O O . ALA A 1 86 ? 3.964 14.144 -8.070 1.00 75.50 86 ALA A O 1
ATOM 691 N N . LYS A 1 87 ? 6.076 14.524 -7.441 1.00 80.56 87 LYS A N 1
ATOM 692 C CA . LYS A 1 87 ? 6.514 13.123 -7.348 1.00 80.56 87 LYS A CA 1
ATOM 693 C C . LYS A 1 87 ? 6.422 12.619 -5.910 1.00 80.56 87 LYS A C 1
ATOM 695 O O . LYS A 1 87 ? 6.254 13.378 -4.962 1.00 80.56 87 LYS A O 1
ATOM 700 N N . ALA A 1 88 ? 6.538 11.307 -5.715 1.00 80.12 88 ALA A N 1
ATOM 701 C CA . ALA A 1 88 ? 6.571 10.737 -4.369 1.00 80.12 88 ALA A CA 1
ATOM 702 C C . ALA A 1 88 ? 7.791 11.244 -3.575 1.00 80.12 88 ALA A C 1
ATOM 704 O O . ALA A 1 88 ? 8.903 11.251 -4.099 1.00 80.12 88 ALA A O 1
ATOM 705 N N . MET A 1 89 ? 7.595 11.577 -2.293 1.00 82.94 89 MET A N 1
ATOM 706 C CA . MET A 1 89 ? 8.671 12.029 -1.401 1.00 82.94 89 MET A CA 1
ATOM 707 C C . MET A 1 89 ?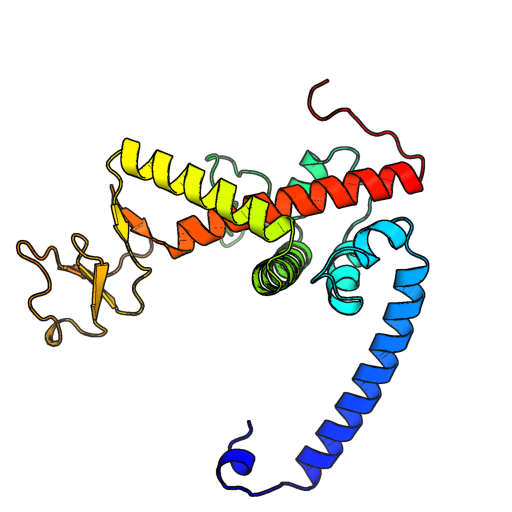 9.818 11.006 -1.334 1.00 82.94 89 MET A C 1
ATOM 709 O O . MET A 1 89 ? 9.616 9.855 -0.904 1.00 82.94 89 MET A O 1
ATOM 713 N N . LYS A 1 90 ? 11.015 11.444 -1.743 1.00 81.94 90 LYS A N 1
ATOM 714 C CA . LYS A 1 90 ? 12.275 10.691 -1.677 1.00 81.94 90 LYS A CA 1
ATOM 715 C C . LYS A 1 90 ? 13.036 11.059 -0.400 1.00 81.94 90 LYS A C 1
ATOM 717 O O . LYS A 1 90 ? 12.927 12.173 0.098 1.00 81.94 90 LYS A O 1
ATOM 722 N N . ARG A 1 91 ? 13.799 10.109 0.149 1.00 86.19 91 ARG A N 1
ATOM 723 C CA . ARG A 1 91 ? 14.708 10.388 1.272 1.00 86.19 91 ARG A CA 1
ATOM 724 C C . ARG A 1 91 ? 15.968 11.053 0.724 1.00 86.19 91 ARG A C 1
ATOM 726 O O . ARG A 1 91 ? 16.585 10.498 -0.184 1.00 86.19 91 ARG A O 1
ATOM 733 N N . VAL A 1 92 ? 16.346 12.191 1.294 1.00 86.38 92 VAL A N 1
ATOM 734 C CA . VAL A 1 92 ? 17.585 12.905 0.966 1.00 86.38 92 VAL A CA 1
ATOM 735 C C . VAL A 1 92 ? 18.542 12.766 2.146 1.00 86.38 92 VAL A C 1
ATOM 737 O O . VAL A 1 92 ? 18.149 12.943 3.299 1.00 86.38 92 VAL A O 1
ATOM 740 N N . LYS A 1 93 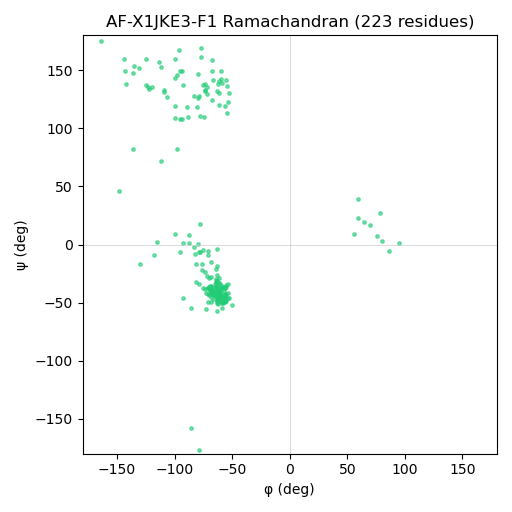? 19.794 12.384 1.871 1.00 88.19 93 LYS A N 1
ATOM 741 C CA . LYS A 1 93 ? 20.807 12.191 2.917 1.00 88.19 93 LYS A CA 1
ATOM 742 C C . LYS A 1 93 ? 21.044 13.524 3.638 1.00 88.19 93 LYS A C 1
ATOM 744 O O . LYS A 1 93 ? 21.256 14.535 2.983 1.00 88.19 93 LYS A O 1
ATOM 749 N N . GLY A 1 94 ? 21.011 13.507 4.970 1.00 88.25 94 GLY A N 1
ATOM 750 C CA . GLY A 1 94 ? 21.241 14.692 5.805 1.00 88.25 94 GLY A CA 1
ATOM 751 C C . GLY A 1 94 ? 20.006 15.562 6.068 1.00 88.25 94 GLY A C 1
ATOM 752 O O . GLY A 1 94 ? 20.090 16.472 6.883 1.00 88.25 94 GLY A O 1
ATOM 75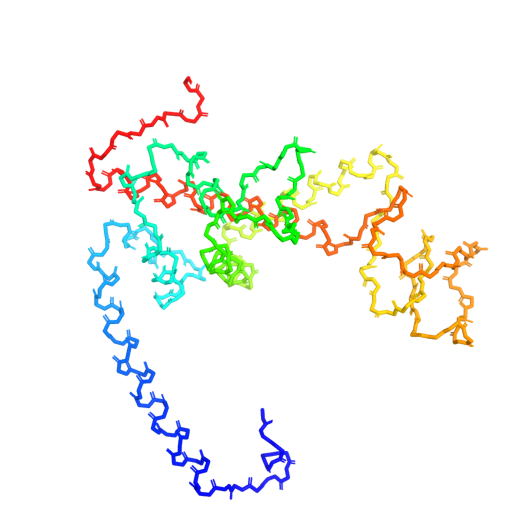3 N N . GLN A 1 95 ? 18.855 15.275 5.450 1.00 88.50 95 GLN A N 1
ATOM 754 C CA . GLN A 1 95 ? 17.611 16.010 5.704 1.00 88.50 95 GLN A CA 1
ATOM 755 C C . GLN A 1 95 ? 16.690 15.255 6.669 1.00 88.50 95 GLN A C 1
ATOM 757 O O . GLN A 1 95 ? 16.576 14.025 6.614 1.00 88.50 95 GLN A O 1
ATOM 762 N N . LYS A 1 96 ? 15.994 16.000 7.539 1.00 86.50 96 LYS A N 1
ATOM 763 C CA . LYS A 1 96 ? 14.935 15.443 8.391 1.00 86.50 96 LYS A CA 1
ATOM 764 C C . LYS A 1 96 ? 13.755 14.990 7.527 1.00 86.50 96 LYS A C 1
ATOM 766 O O . LYS A 1 96 ? 13.398 15.639 6.548 1.00 86.50 96 LYS A O 1
ATOM 771 N N . LEU A 1 97 ? 13.139 13.866 7.893 1.00 86.69 97 LEU A N 1
ATOM 772 C CA . LEU A 1 97 ? 11.963 13.357 7.189 1.00 86.69 97 LEU A CA 1
ATOM 773 C C . LEU A 1 97 ? 10.728 14.201 7.517 1.00 86.69 97 LEU A C 1
ATOM 775 O O . LEU A 1 97 ? 10.476 14.518 8.673 1.00 86.69 97 LEU A O 1
ATOM 779 N N . LEU A 1 98 ? 9.926 14.488 6.491 1.00 86.75 98 LEU A N 1
ATOM 780 C CA . LEU A 1 98 ? 8.670 15.241 6.608 1.00 86.75 98 LEU A CA 1
ATOM 781 C C . LEU A 1 98 ? 7.466 14.376 7.023 1.00 86.75 98 LEU A C 1
ATOM 783 O O . LEU A 1 98 ? 6.353 14.882 7.132 1.00 86.75 98 LEU A O 1
ATOM 787 N N . TYR A 1 99 ? 7.668 13.066 7.181 1.00 92.06 99 TYR A N 1
ATOM 788 C CA . TYR A 1 99 ? 6.616 12.081 7.418 1.00 92.06 99 TYR A CA 1
ATOM 789 C C . TYR A 1 99 ? 7.091 10.977 8.367 1.00 92.06 99 TYR A C 1
ATOM 791 O O . TYR A 1 99 ? 8.292 10.707 8.482 1.00 92.06 99 TYR A O 1
ATOM 799 N N . ASN A 1 100 ? 6.143 10.279 8.991 1.00 94.12 100 ASN A N 1
ATOM 800 C CA . ASN A 1 100 ? 6.416 9.117 9.823 1.00 94.12 100 ASN A CA 1
ATOM 801 C C . ASN A 1 100 ? 6.766 7.899 8.947 1.00 94.12 100 ASN A C 1
ATOM 803 O O . ASN A 1 100 ? 5.934 7.330 8.233 1.00 94.12 100 ASN A O 1
ATOM 807 N N . SER A 1 101 ? 8.036 7.492 8.990 1.00 93.62 101 SER A N 1
ATOM 808 C CA . SER A 1 101 ? 8.551 6.398 8.161 1.00 93.62 101 SER A CA 1
ATOM 809 C C . SER A 1 101 ? 8.042 5.008 8.557 1.00 93.62 101 SER A C 1
ATOM 811 O O . SER A 1 101 ? 7.915 4.142 7.682 1.00 93.62 101 SER A O 1
ATOM 813 N N . GLN A 1 102 ? 7.719 4.806 9.836 1.00 95.69 102 GLN A N 1
ATOM 814 C CA . GLN A 1 102 ? 7.125 3.567 10.330 1.00 95.69 102 GLN A CA 1
ATOM 815 C C . GLN A 1 102 ? 5.684 3.454 9.839 1.00 95.69 102 GLN A C 1
ATOM 817 O O . GLN A 1 102 ? 5.355 2.460 9.193 1.00 95.69 102 GLN A O 1
ATOM 822 N N . LEU A 1 103 ? 4.878 4.511 10.003 1.00 96.62 103 LEU A N 1
ATOM 823 C CA . LEU A 1 103 ? 3.495 4.553 9.517 1.00 96.62 103 LEU A CA 1
ATOM 824 C C . LEU A 1 103 ? 3.429 4.291 8.012 1.00 96.62 103 LEU A C 1
ATOM 826 O O . LEU A 1 103 ? 2.659 3.445 7.561 1.00 96.62 103 LEU A O 1
ATOM 830 N N . ARG A 1 104 ? 4.309 4.934 7.231 1.00 95.44 104 ARG A N 1
ATOM 831 C CA . ARG A 1 104 ? 4.406 4.677 5.788 1.00 95.44 104 ARG A CA 1
ATOM 832 C C . ARG A 1 104 ? 4.597 3.188 5.500 1.00 95.44 104 ARG A C 1
ATOM 834 O O . ARG A 1 104 ? 3.925 2.644 4.629 1.00 95.44 104 ARG A O 1
ATOM 841 N N . SER A 1 105 ? 5.500 2.533 6.230 1.00 95.75 105 SER A N 1
ATOM 842 C CA . SER A 1 105 ? 5.809 1.107 6.069 1.00 95.75 105 SER A CA 1
ATOM 843 C C . SER A 1 105 ? 4.641 0.206 6.486 1.00 95.75 105 SER A C 1
ATOM 845 O O . SER A 1 105 ? 4.362 -0.777 5.800 1.00 95.75 105 SER A O 1
ATOM 847 N N . MET A 1 106 ? 3.922 0.550 7.558 1.00 97.00 106 MET A N 1
ATOM 848 C CA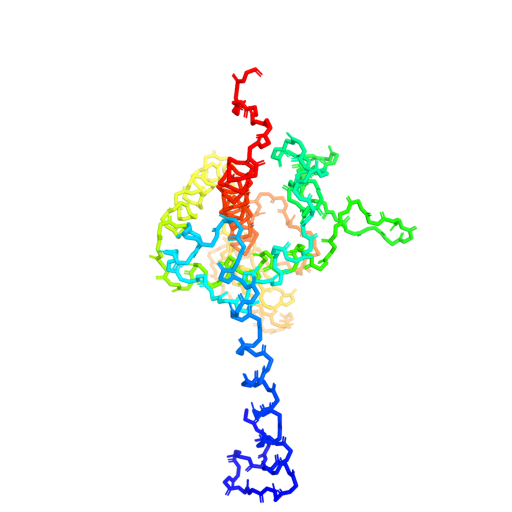 . MET A 1 106 ? 2.744 -0.202 8.009 1.00 97.00 106 MET A CA 1
ATOM 849 C C . MET A 1 106 ? 1.590 -0.091 7.006 1.00 97.00 106 MET A C 1
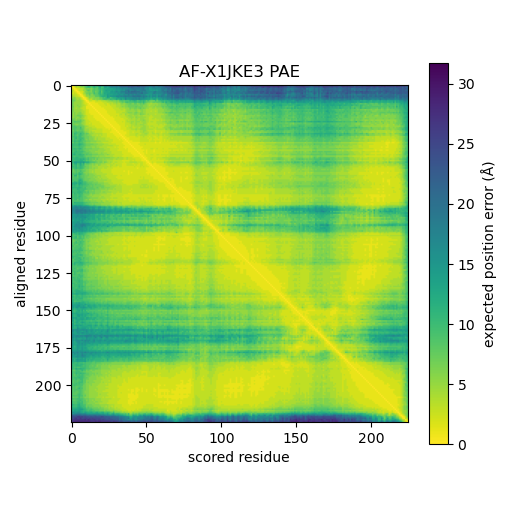ATOM 851 O O . MET A 1 106 ? 1.014 -1.109 6.625 1.00 97.00 106 MET A O 1
ATOM 855 N N . CYS A 1 107 ? 1.347 1.096 6.442 1.00 97.06 107 CYS A N 1
ATOM 856 C CA . CYS A 1 107 ? 0.376 1.271 5.358 1.00 97.06 107 CYS A CA 1
ATOM 857 C C . CYS A 1 107 ? 0.707 0.415 4.121 1.00 97.06 107 CYS A C 1
ATOM 859 O O . CYS A 1 107 ? -0.196 -0.127 3.485 1.00 97.06 107 CYS A O 1
ATOM 861 N N . TRP A 1 108 ? 1.993 0.241 3.780 1.00 95.69 108 TRP A N 1
ATOM 862 C CA . TRP A 1 108 ? 2.407 -0.667 2.698 1.00 95.69 108 TRP A CA 1
ATOM 863 C C . TRP A 1 108 ? 2.110 -2.138 3.013 1.00 95.69 108 TRP A C 1
ATOM 865 O O . TRP A 1 108 ? 1.647 -2.869 2.130 1.00 95.69 108 TRP A O 1
ATOM 875 N N . ARG A 1 109 ? 2.350 -2.583 4.254 1.00 95.88 109 ARG A N 1
ATOM 876 C CA . ARG A 1 109 ? 2.016 -3.949 4.696 1.00 95.88 109 ARG A CA 1
ATOM 877 C C . ARG A 1 109 ? 0.512 -4.193 4.622 1.00 95.88 109 ARG A C 1
ATOM 879 O O . ARG A 1 109 ? 0.087 -5.204 4.063 1.00 95.88 109 ARG A O 1
ATOM 886 N N . LEU A 1 110 ? -0.286 -3.247 5.114 1.00 96.44 110 LEU A N 1
ATOM 887 C CA . LEU A 1 110 ? -1.745 -3.287 5.036 1.00 96.44 110 LEU A CA 1
ATOM 888 C C . LEU A 1 110 ? -2.241 -3.365 3.590 1.00 96.44 110 LEU A C 1
ATOM 890 O O . LEU A 1 110 ? -2.986 -4.276 3.237 1.00 96.44 110 LEU A O 1
ATOM 894 N N . ALA A 1 111 ? -1.754 -2.486 2.718 1.00 96.12 111 ALA A N 1
ATOM 895 C CA . ALA A 1 111 ? -2.119 -2.500 1.305 1.00 96.12 111 ALA A CA 1
ATOM 896 C C . ALA A 1 111 ? -1.737 -3.801 0.594 1.00 96.12 111 ALA A C 1
ATOM 898 O O . ALA A 1 111 ? -2.485 -4.292 -0.249 1.00 96.12 111 ALA A O 1
ATOM 899 N N . THR A 1 112 ? -0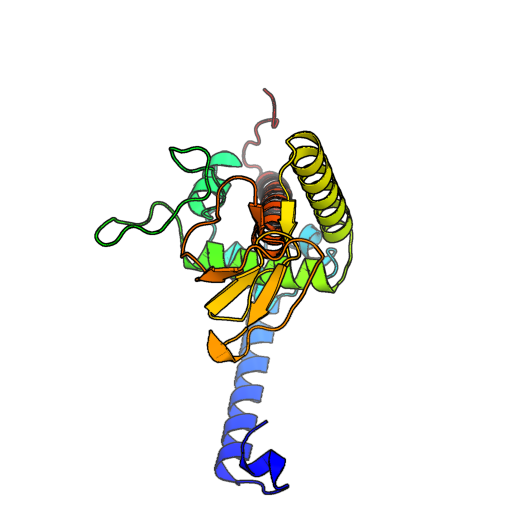.591 -4.389 0.940 1.00 95.50 112 THR A N 1
ATOM 900 C CA . THR A 1 112 ? -0.178 -5.687 0.392 1.00 95.50 112 THR A CA 1
ATOM 901 C C . THR A 1 112 ? -1.159 -6.790 0.789 1.00 95.50 112 THR A C 1
ATOM 903 O O . THR A 1 112 ? -1.507 -7.618 -0.052 1.00 95.50 112 THR A O 1
ATOM 906 N N . SER A 1 113 ? -1.643 -6.776 2.034 1.00 95.69 113 SER A N 1
ATOM 907 C CA . SER A 1 113 ? -2.685 -7.694 2.506 1.00 95.69 113 SER A CA 1
ATOM 908 C C . SER A 1 113 ? -3.996 -7.510 1.730 1.00 95.69 113 SER A C 1
ATOM 910 O O . SER A 1 113 ? -4.494 -8.458 1.123 1.00 95.69 113 SER A O 1
ATOM 912 N N . LEU A 1 114 ? -4.489 -6.270 1.629 1.00 96.19 114 LEU A N 1
ATOM 913 C CA . LEU A 1 114 ? -5.705 -5.929 0.874 1.00 96.19 114 LEU A CA 1
ATOM 914 C C . LEU A 1 114 ? -5.624 -6.368 -0.599 1.00 96.19 114 LEU A C 1
ATOM 916 O O . LEU A 1 114 ? -6.567 -6.947 -1.140 1.00 96.19 114 LEU A O 1
ATOM 920 N N . LYS A 1 115 ? -4.470 -6.145 -1.241 1.00 96.19 115 LYS A N 1
ATOM 921 C CA . LYS A 1 115 ? -4.208 -6.560 -2.627 1.00 96.19 115 LYS A CA 1
ATOM 922 C C . LYS A 1 115 ? -4.223 -8.083 -2.794 1.00 96.19 115 LYS A C 1
ATOM 924 O O . LYS A 1 115 ? -4.676 -8.562 -3.830 1.00 96.19 115 LYS A O 1
ATOM 929 N N . ARG A 1 116 ? -3.737 -8.849 -1.810 1.00 95.75 116 ARG A N 1
ATOM 930 C CA . ARG A 1 116 ? -3.726 -10.325 -1.859 1.00 95.75 116 ARG A CA 1
ATOM 931 C C . ARG A 1 116 ? -5.121 -10.924 -1.713 1.00 95.75 116 ARG A C 1
ATOM 933 O O . ARG A 1 116 ? -5.422 -11.893 -2.399 1.00 95.75 116 ARG A O 1
ATOM 940 N N . VAL A 1 117 ? -5.960 -10.329 -0.867 1.00 95.81 117 VAL A N 1
ATOM 941 C CA . VAL A 1 117 ? -7.327 -10.810 -0.597 1.00 95.81 117 VAL A CA 1
ATOM 942 C C . VAL A 1 117 ? -8.312 -10.476 -1.727 1.00 95.81 117 VAL A C 1
ATOM 944 O O . VAL A 1 117 ? -9.362 -11.101 -1.825 1.00 95.81 117 VAL A O 1
ATOM 947 N N . LYS A 1 118 ? -7.962 -9.542 -2.623 1.00 95.50 118 LYS A N 1
ATOM 948 C CA . LYS A 1 118 ? -8.750 -9.182 -3.817 1.00 95.50 118 LYS A CA 1
ATOM 949 C C . LYS A 1 118 ? -10.182 -8.681 -3.525 1.00 95.50 118 LYS A C 1
ATOM 951 O O . LYS A 1 118 ? -11.112 -8.997 -4.255 1.00 95.50 118 LYS A O 1
ATOM 956 N N . GLY A 1 119 ? -10.359 -7.886 -2.465 1.00 94.62 119 GLY A N 1
ATOM 957 C CA . GLY A 1 119 ? -11.643 -7.246 -2.120 1.00 94.62 119 GLY A CA 1
ATOM 958 C C . GLY A 1 119 ? -11.900 -5.899 -2.822 1.00 94.62 119 GLY A C 1
ATOM 959 O O . GLY A 1 119 ? -11.267 -5.566 -3.820 1.00 94.62 119 GLY A O 1
ATOM 960 N N . LYS A 1 120 ? -12.773 -5.055 -2.251 1.00 94.81 120 LYS A N 1
ATOM 961 C CA . LYS A 1 120 ? -13.143 -3.736 -2.819 1.00 94.81 120 LYS A CA 1
ATOM 962 C C . LYS A 1 120 ? -11.969 -2.782 -3.048 1.00 94.81 120 LYS A C 1
ATOM 964 O O . LYS A 1 120 ? -11.901 -2.102 -4.068 1.00 94.81 120 LYS A O 1
ATOM 969 N N . TYR A 1 121 ? -10.991 -2.778 -2.147 1.00 96.12 121 TYR A N 1
ATOM 970 C CA . TYR A 1 121 ? -9.765 -1.998 -2.338 1.00 96.12 121 TYR A CA 1
ATOM 971 C C . TYR A 1 121 ? -8.938 -2.485 -3.532 1.00 96.12 121 TYR A C 1
ATOM 973 O O . TYR A 1 121 ? -8.332 -1.673 -4.228 1.00 96.12 121 TYR A O 1
ATOM 981 N N . TYR A 1 122 ? -8.946 -3.791 -3.805 1.00 97.06 122 TYR A N 1
ATOM 982 C CA . TYR A 1 122 ? -8.271 -4.351 -4.970 1.00 97.06 122 TYR A CA 1
ATOM 983 C C . TYR A 1 122 ? -8.968 -3.961 -6.278 1.00 97.06 122 TYR A C 1
ATOM 985 O O . TYR A 1 122 ? -8.274 -3.611 -7.229 1.00 97.06 122 TYR A O 1
ATOM 993 N N . GLU A 1 123 ? -10.306 -3.939 -6.315 1.00 97.19 123 GLU A N 1
ATOM 994 C CA . GLU A 1 123 ? -11.070 -3.422 -7.466 1.00 97.19 123 GLU A CA 1
ATOM 995 C C . GLU A 1 123 ? -10.663 -1.970 -7.781 1.00 97.19 123 GLU A C 1
ATOM 997 O O . GLU A 1 123 ? -10.327 -1.640 -8.919 1.00 97.19 123 GLU A O 1
ATOM 1002 N N . TYR A 1 124 ? -10.598 -1.113 -6.753 1.00 97.25 124 TYR A N 1
ATOM 1003 C CA . TYR A 1 124 ? -10.129 0.269 -6.897 1.00 97.25 124 TYR A CA 1
ATOM 1004 C C . TYR A 1 124 ? -8.683 0.346 -7.407 1.00 97.25 124 TYR A C 1
ATOM 1006 O O . TYR A 1 124 ? -8.366 1.144 -8.288 1.00 97.25 124 TYR A O 1
ATOM 1014 N N . TYR A 1 125 ? -7.804 -0.492 -6.861 1.00 97.56 125 TYR A N 1
ATOM 1015 C CA . TYR A 1 125 ? -6.409 -0.580 -7.274 1.00 97.56 125 TYR A CA 1
ATOM 1016 C C . TYR A 1 125 ? -6.256 -0.973 -8.749 1.00 97.56 125 TYR A C 1
ATOM 1018 O O . TYR A 1 125 ? -5.458 -0.347 -9.445 1.00 97.56 125 TYR A O 1
ATOM 1026 N N . ILE A 1 126 ? -7.009 -1.968 -9.231 1.00 97.88 126 ILE A N 1
ATOM 1027 C CA . ILE A 1 126 ? -6.989 -2.375 -10.643 1.00 97.88 126 ILE A CA 1
ATOM 1028 C C . ILE A 1 126 ? -7.474 -1.228 -11.525 1.00 97.88 126 ILE A C 1
ATOM 1030 O O . ILE A 1 126 ? -6.755 -0.836 -12.436 1.00 97.88 126 ILE A O 1
ATOM 1034 N N . ARG A 1 127 ? -8.593 -0.585 -11.173 1.00 97.88 127 ARG A N 1
ATOM 1035 C CA . ARG A 1 127 ? -9.109 0.569 -11.921 1.00 97.88 127 ARG A CA 1
ATOM 1036 C C . ARG A 1 127 ? -8.089 1.704 -12.050 1.00 97.88 127 ARG A C 1
ATOM 1038 O O . ARG A 1 127 ? -7.928 2.277 -13.123 1.00 97.88 127 ARG A O 1
ATOM 1045 N N . GLU A 1 128 ? -7.388 2.046 -10.968 1.00 97.38 128 GLU A N 1
ATOM 1046 C CA . GLU A 1 128 ? -6.332 3.066 -11.026 1.00 97.38 128 GLU A CA 1
ATOM 1047 C C . GLU A 1 128 ? -5.123 2.592 -11.842 1.00 97.38 128 GLU A C 1
ATOM 1049 O O . GLU A 1 128 ? -4.500 3.392 -12.540 1.00 97.38 128 GLU A O 1
ATOM 1054 N N . LYS A 1 129 ? -4.783 1.301 -11.773 1.00 96.69 129 LYS A N 1
ATOM 1055 C CA . LYS A 1 129 ? -3.700 0.705 -12.558 1.00 96.69 129 LYS A CA 1
ATOM 1056 C C . LYS A 1 129 ? -3.989 0.765 -14.058 1.00 96.69 129 LYS A C 1
ATOM 1058 O O . LYS A 1 129 ? -3.093 1.138 -14.816 1.00 96.69 129 LYS A O 1
ATOM 1063 N N . ASP A 1 130 ? -5.211 0.449 -14.462 1.00 97.44 130 ASP A N 1
ATOM 1064 C CA . ASP A 1 130 ? -5.653 0.483 -15.858 1.00 97.44 130 ASP A CA 1
ATOM 1065 C C . ASP A 1 130 ? -5.660 1.927 -16.366 1.00 97.44 130 ASP A C 1
ATOM 1067 O O . ASP A 1 130 ? -4.974 2.240 -17.331 1.00 97.44 130 ASP A O 1
ATOM 1071 N N . LYS A 1 131 ? -6.230 2.859 -15.591 1.00 96.69 131 LYS A N 1
ATOM 1072 C CA . LYS A 1 131 ? -6.175 4.299 -15.894 1.00 96.69 131 LYS A CA 1
ATOM 1073 C C . LYS A 1 131 ? -4.750 4.822 -16.102 1.00 96.69 131 LYS A C 1
ATOM 1075 O O . LYS A 1 131 ? -4.509 5.666 -16.965 1.00 96.69 131 LYS A O 1
ATOM 1080 N N . TYR A 1 132 ? -3.794 4.386 -15.278 1.00 95.88 132 TYR A N 1
ATOM 1081 C CA . TYR A 1 132 ? -2.393 4.757 -15.475 1.00 95.88 132 TYR A CA 1
ATOM 1082 C C . TYR A 1 132 ? -1.801 4.117 -16.727 1.00 95.88 132 TYR A C 1
ATOM 1084 O O . TYR A 1 132 ? -1.025 4.780 -17.410 1.00 95.88 132 TYR A O 1
ATOM 1092 N N . THR A 1 133 ? -2.155 2.864 -17.004 1.00 96.50 133 THR A N 1
ATOM 1093 C CA . THR A 1 133 ? -1.725 2.126 -18.195 1.00 96.50 133 THR A CA 1
ATOM 1094 C C . THR A 1 133 ? -2.168 2.863 -19.452 1.00 96.50 133 THR A C 1
ATOM 1096 O O . THR A 1 133 ? -1.302 3.250 -20.232 1.00 96.50 133 THR A O 1
ATOM 1099 N N . ASP A 1 134 ? -3.460 3.168 -19.575 1.00 96.69 134 ASP A N 1
ATOM 1100 C CA . ASP A 1 134 ? -4.036 3.885 -20.719 1.00 96.69 134 ASP A CA 1
ATOM 1101 C C . ASP A 1 134 ? -3.343 5.233 -20.919 1.00 96.69 134 ASP A C 1
ATOM 1103 O O . ASP A 1 134 ? -2.790 5.507 -21.978 1.00 96.69 134 ASP A O 1
ATOM 1107 N N . ARG A 1 135 ? -3.213 6.023 -19.844 1.00 95.56 135 ARG A N 1
ATOM 1108 C CA . ARG A 1 135 ? -2.531 7.323 -19.896 1.00 95.56 135 ARG A CA 1
ATOM 1109 C C . ARG A 1 135 ? -1.091 7.226 -20.408 1.00 95.56 135 ARG A C 1
ATOM 1111 O O . ARG A 1 135 ? -0.630 8.133 -21.093 1.00 95.56 135 ARG A O 1
ATOM 1118 N N . PHE A 1 136 ? -0.339 6.198 -20.014 1.00 95.31 136 PHE A N 1
ATOM 1119 C CA . PHE A 1 136 ? 1.039 6.033 -20.481 1.00 95.31 136 PHE A CA 1
ATOM 1120 C C . PHE A 1 136 ? 1.095 5.536 -21.924 1.00 95.31 136 PHE A C 1
ATOM 1122 O O . PHE A 1 136 ? 1.943 6.009 -22.678 1.00 95.31 136 PHE A O 1
ATOM 1129 N N . VAL A 1 137 ? 0.183 4.646 -22.317 1.00 94.44 137 VAL A N 1
ATOM 1130 C CA . VAL A 1 137 ? 0.048 4.185 -23.704 1.00 94.44 137 VAL A CA 1
ATOM 1131 C C . VAL A 1 137 ? -0.299 5.356 -24.629 1.00 94.44 137 VAL A C 1
ATOM 1133 O O . VAL A 1 137 ? 0.386 5.538 -25.633 1.00 94.44 137 VAL A O 1
ATOM 1136 N N . ASP A 1 138 ? -1.248 6.211 -24.243 1.00 95.81 138 ASP A N 1
ATOM 1137 C CA . ASP A 1 138 ? -1.635 7.418 -24.990 1.00 95.81 138 ASP A CA 1
ATOM 1138 C C . ASP A 1 138 ? -0.474 8.413 -25.138 1.00 95.81 138 ASP A C 1
ATOM 1140 O O . ASP A 1 138 ? -0.341 9.101 -26.147 1.00 95.81 138 ASP A O 1
ATOM 1144 N N . GLN A 1 139 ? 0.411 8.475 -24.139 1.00 95.00 139 GLN A N 1
ATOM 1145 C CA . GLN A 1 139 ? 1.633 9.288 -24.168 1.00 95.00 139 GLN A CA 1
ATOM 1146 C C . GLN A 1 139 ? 2.777 8.640 -24.967 1.00 95.00 139 GLN A C 1
ATOM 1148 O O . GLN A 1 139 ? 3.873 9.200 -25.027 1.00 95.00 139 GLN A O 1
ATOM 1153 N N . GLY A 1 140 ? 2.567 7.452 -25.542 1.00 93.81 140 GLY A N 1
ATOM 1154 C CA . GLY A 1 140 ? 3.596 6.689 -26.252 1.00 93.81 140 GLY A CA 1
ATOM 1155 C C . GLY A 1 140 ? 4.691 6.118 -25.342 1.00 93.81 140 GLY A C 1
ATOM 1156 O O . GLY A 1 140 ? 5.764 5.744 -25.819 1.00 93.81 140 GLY A O 1
ATOM 1157 N N . ILE A 1 141 ? 4.456 6.055 -24.028 1.00 94.56 141 ILE A N 1
ATOM 1158 C CA . ILE A 1 141 ? 5.407 5.535 -23.041 1.00 94.56 141 ILE A CA 1
ATOM 1159 C C . ILE A 1 141 ? 5.295 4.008 -22.979 1.00 94.56 141 ILE A C 1
ATOM 1161 O O . ILE A 1 141 ? 4.225 3.444 -22.754 1.00 94.56 141 ILE A O 1
ATOM 1165 N N . LYS A 1 142 ? 6.431 3.316 -23.113 1.00 93.00 142 LYS A N 1
ATOM 1166 C CA . LYS A 1 142 ? 6.500 1.850 -23.060 1.00 93.00 142 LYS A CA 1
ATOM 1167 C C . LYS A 1 142 ? 6.469 1.342 -21.622 1.00 93.00 142 LYS A C 1
ATOM 1169 O O . LYS A 1 142 ? 7.316 1.701 -20.805 1.00 93.00 142 LYS A O 1
ATOM 1174 N N . ILE A 1 143 ? 5.543 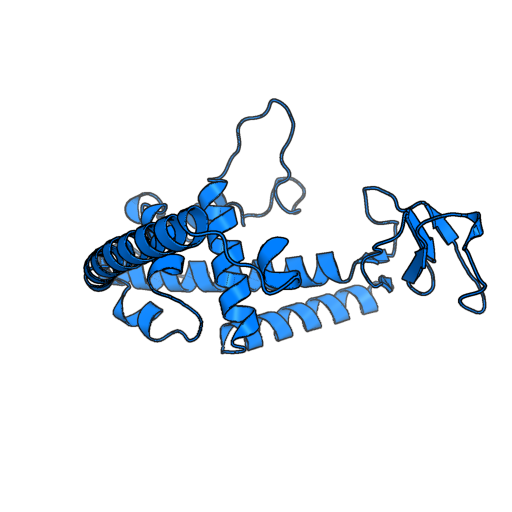0.432 -21.332 1.00 95.00 143 ILE A N 1
ATOM 1175 C CA . ILE A 1 143 ? 5.437 -0.233 -20.029 1.00 95.00 143 ILE A CA 1
ATOM 1176 C C . ILE A 1 143 ? 6.205 -1.555 -20.088 1.00 95.00 143 ILE A C 1
ATOM 1178 O O . ILE A 1 143 ? 5.770 -2.511 -20.727 1.00 95.00 143 ILE A O 1
ATOM 1182 N N . LEU A 1 144 ? 7.353 -1.626 -19.414 1.00 93.38 144 LEU A N 1
ATOM 1183 C CA . LEU A 1 144 ? 8.231 -2.803 -19.432 1.00 93.38 144 LEU A CA 1
ATOM 1184 C C . LEU A 1 144 ? 8.270 -3.501 -18.074 1.00 93.38 144 LEU A C 1
ATOM 1186 O O . LEU A 1 144 ? 8.113 -2.877 -17.027 1.00 93.38 144 LEU A O 1
ATOM 1190 N N . ARG A 1 145 ? 8.533 -4.812 -18.051 1.00 91.69 145 ARG A N 1
ATOM 1191 C CA . ARG A 1 145 ? 8.738 -5.538 -16.786 1.00 91.69 145 ARG A CA 1
ATOM 1192 C C . ARG A 1 145 ? 9.949 -4.974 -16.042 1.00 91.69 145 ARG A C 1
ATOM 1194 O O . ARG A 1 145 ? 10.969 -4.672 -16.651 1.00 91.69 145 ARG A O 1
ATOM 1201 N N . THR A 1 146 ? 9.847 -4.869 -14.718 1.00 90.62 146 THR A N 1
ATOM 1202 C CA . THR A 1 146 ? 10.963 -4.408 -13.885 1.00 90.62 146 THR A CA 1
ATOM 1203 C C . THR A 1 146 ? 12.149 -5.370 -14.028 1.00 90.62 146 THR A C 1
ATOM 1205 O O . THR A 1 146 ? 12.004 -6.547 -13.692 1.00 90.62 146 THR A O 1
ATOM 1208 N N . PRO A 1 147 ? 13.324 -4.908 -14.488 1.00 91.50 147 PRO A N 1
ATOM 1209 C CA . PRO A 1 147 ? 14.454 -5.792 -14.738 1.00 91.50 147 PRO A CA 1
ATOM 1210 C C . PRO A 1 147 ? 15.071 -6.284 -13.425 1.00 91.50 147 PRO A C 1
ATOM 1212 O O . PRO A 1 147 ? 15.404 -5.476 -12.547 1.00 91.50 147 PRO A O 1
ATOM 1215 N N . GLY A 1 148 ? 15.259 -7.602 -13.310 1.00 89.88 148 GLY A N 1
ATOM 1216 C CA . GLY A 1 148 ? 16.045 -8.225 -12.237 1.00 89.88 148 GLY A CA 1
ATOM 1217 C C . GLY A 1 148 ? 17.549 -8.183 -12.529 1.00 89.88 148 GLY A C 1
ATOM 1218 O O . GLY A 1 148 ? 18.360 -8.023 -11.619 1.00 89.88 148 GLY A O 1
ATOM 1219 N N . GLY A 1 149 ? 17.915 -8.262 -13.810 1.00 90.94 149 GLY A N 1
ATOM 1220 C CA . GLY A 1 149 ? 19.285 -8.176 -14.304 1.00 90.94 149 GLY A CA 1
ATOM 1221 C C . GLY A 1 149 ? 19.873 -6.759 -14.360 1.00 90.94 149 GLY A C 1
ATOM 1222 O O . GLY A 1 149 ? 19.178 -5.749 -14.231 1.00 90.94 149 GLY A O 1
ATOM 1223 N N . LYS A 1 150 ? 21.193 -6.692 -14.583 1.00 92.50 150 LYS A N 1
ATOM 1224 C CA . LYS A 1 150 ? 21.949 -5.439 -14.778 1.00 92.50 150 LYS A CA 1
ATOM 1225 C C . LYS A 1 150 ? 21.857 -4.903 -16.206 1.00 92.50 150 LYS A C 1
ATOM 1227 O O . LYS A 1 150 ? 22.188 -3.742 -16.417 1.00 92.50 150 LYS A O 1
ATOM 1232 N N . TRP A 1 151 ? 21.447 -5.728 -17.161 1.00 93.62 151 TRP A N 1
ATOM 1233 C CA . TRP A 1 151 ? 21.303 -5.380 -18.574 1.00 93.62 151 TRP A CA 1
ATOM 1234 C C . TRP A 1 151 ? 19.854 -5.581 -18.977 1.00 93.62 151 TRP A C 1
ATOM 1236 O O . TRP A 1 151 ? 19.261 -6.582 -18.585 1.00 93.62 151 TRP A O 1
ATOM 1246 N N . VAL A 1 152 ? 19.282 -4.638 -19.715 1.00 93.25 152 VAL A N 1
ATOM 1247 C CA . VAL A 1 152 ? 17.869 -4.648 -20.094 1.00 93.25 152 VAL A CA 1
ATOM 1248 C C . VAL A 1 152 ? 17.698 -4.138 -21.517 1.00 93.25 152 VAL A C 1
ATOM 1250 O O . VAL A 1 152 ? 18.327 -3.163 -21.915 1.00 93.25 152 VAL A O 1
ATOM 1253 N N . CYS A 1 153 ? 16.841 -4.798 -22.285 1.00 92.81 153 CYS A N 1
ATOM 1254 C CA . CYS A 1 153 ? 16.382 -4.296 -23.567 1.00 92.81 153 CYS A CA 1
ATOM 1255 C C . CYS A 1 153 ? 15.262 -3.272 -23.345 1.00 92.81 153 CYS A C 1
ATOM 1257 O O . CYS A 1 153 ? 14.198 -3.624 -22.838 1.00 92.81 153 CYS A O 1
ATOM 1259 N N . LEU A 1 154 ? 15.464 -2.020 -23.757 1.00 90.94 154 LEU A N 1
ATOM 1260 C CA . LEU A 1 154 ? 14.453 -0.957 -23.657 1.00 90.94 154 LEU A CA 1
ATOM 1261 C C . LEU A 1 154 ? 13.338 -1.072 -24.704 1.00 90.94 154 LEU A C 1
ATOM 1263 O O . LEU A 1 154 ? 12.392 -0.288 -24.691 1.00 90.94 154 LEU A O 1
ATOM 1267 N N . ASN A 1 155 ? 13.442 -2.035 -25.622 1.00 90.25 155 ASN A N 1
ATOM 1268 C CA . ASN A 1 155 ? 12.405 -2.280 -26.614 1.00 90.25 155 ASN A CA 1
ATOM 1269 C C . ASN A 1 155 ? 11.392 -3.337 -26.147 1.00 90.25 155 ASN A C 1
ATOM 1271 O O . ASN A 1 155 ? 10.194 -3.100 -26.244 1.00 90.25 155 ASN A O 1
ATOM 1275 N N . CYS A 1 156 ? 11.860 -4.467 -25.600 1.00 90.38 156 CYS A N 1
ATOM 1276 C CA . CYS A 1 156 ? 10.997 -5.588 -25.191 1.00 90.38 156 CYS A CA 1
ATOM 1277 C C . CYS A 1 156 ? 11.026 -5.919 -23.685 1.00 90.38 156 CYS A C 1
ATOM 1279 O O . CYS A 1 156 ? 10.236 -6.734 -23.217 1.00 90.38 156 CYS A O 1
ATOM 1281 N N . GLY A 1 157 ? 11.926 -5.319 -22.898 1.00 90.31 157 GLY A N 1
ATOM 1282 C CA . GLY A 1 157 ? 12.029 -5.554 -21.450 1.00 90.31 157 GLY A CA 1
ATOM 1283 C C . GLY A 1 157 ? 12.769 -6.834 -21.036 1.00 90.31 157 GLY A C 1
ATOM 1284 O O . GLY A 1 157 ? 12.874 -7.110 -19.835 1.00 90.31 157 GLY A O 1
ATOM 1285 N N . ALA A 1 158 ? 13.311 -7.608 -21.986 1.00 92.88 158 ALA A N 1
ATOM 1286 C CA . ALA A 1 158 ? 14.214 -8.722 -21.685 1.00 92.88 158 ALA A CA 1
ATOM 1287 C C . ALA A 1 158 ? 15.406 -8.232 -20.848 1.00 92.88 158 ALA A C 1
ATOM 1289 O O . ALA A 1 158 ? 15.890 -7.119 -21.057 1.00 92.88 158 ALA A O 1
ATOM 1290 N N . ASN A 1 159 ? 15.863 -9.023 -19.874 1.00 94.19 159 ASN A N 1
ATOM 1291 C CA . ASN A 1 159 ? 16.942 -8.606 -18.981 1.00 94.19 159 ASN A CA 1
ATOM 1292 C C . ASN A 1 159 ? 17.895 -9.747 -18.608 1.00 94.19 159 ASN A C 1
ATOM 1294 O O . ASN A 1 159 ? 17.487 -10.899 -18.504 1.00 94.19 159 ASN A O 1
ATOM 1298 N N . TRP A 1 160 ? 19.163 -9.393 -18.376 1.00 95.06 160 TRP A N 1
ATOM 1299 C CA . TRP A 1 160 ? 20.267 -10.321 -18.127 1.00 95.06 160 TRP A CA 1
ATOM 1300 C C . TRP A 1 160 ? 21.158 -9.848 -16.977 1.00 95.06 160 TRP A C 1
ATOM 1302 O O . TRP A 1 160 ? 21.375 -8.651 -16.761 1.00 95.06 160 TRP A O 1
ATOM 1312 N N . ALA A 1 161 ? 21.732 -10.797 -16.236 1.00 93.94 161 ALA A N 1
ATOM 1313 C CA . ALA A 1 161 ? 22.643 -10.496 -15.132 1.00 93.94 161 ALA A CA 1
ATOM 1314 C C . ALA A 1 161 ? 23.997 -9.931 -15.609 1.00 93.94 161 ALA A C 1
ATOM 1316 O O . ALA A 1 161 ? 24.564 -9.048 -14.960 1.00 93.94 161 ALA A O 1
ATOM 1317 N N . LYS A 1 162 ? 24.509 -10.421 -16.747 1.00 93.12 162 LYS A N 1
ATOM 1318 C CA . LYS A 1 162 ? 25.837 -10.103 -17.304 1.00 93.12 162 LYS A CA 1
ATOM 1319 C C . LYS A 1 162 ? 25.726 -9.738 -18.789 1.00 93.12 162 LYS A C 1
ATOM 1321 O O . LYS A 1 162 ? 24.855 -10.260 -19.474 1.00 93.12 162 LYS A O 1
ATOM 1326 N N . LYS A 1 163 ? 26.644 -8.898 -19.290 1.00 89.50 163 LYS A N 1
ATOM 1327 C CA . LYS A 1 163 ? 26.649 -8.428 -20.690 1.00 89.50 163 LYS A CA 1
ATOM 1328 C C . LYS A 1 163 ? 26.864 -9.569 -21.690 1.00 89.50 163 LYS A C 1
ATOM 1330 O O . LYS A 1 163 ? 26.194 -9.618 -22.705 1.00 89.50 163 LYS A O 1
ATOM 1335 N N . GLY A 1 164 ? 27.764 -10.502 -21.378 1.00 90.50 164 GLY A N 1
ATOM 1336 C CA . GLY A 1 164 ? 28.065 -11.643 -22.254 1.00 90.50 164 GLY A CA 1
ATOM 1337 C C . GLY A 1 164 ? 26.955 -12.695 -22.343 1.00 90.50 164 GLY A C 1
ATOM 1338 O O . GLY A 1 164 ? 27.047 -13.585 -23.170 1.00 90.50 164 GLY A O 1
ATOM 1339 N N . ALA A 1 165 ? 25.915 -12.602 -21.508 1.00 90.94 165 ALA A N 1
ATOM 1340 C CA . ALA A 1 165 ? 24.752 -13.489 -21.566 1.00 90.94 165 ALA A CA 1
ATOM 1341 C C . ALA A 1 165 ? 23.615 -12.920 -22.433 1.00 90.94 165 ALA A C 1
ATOM 1343 O O . ALA A 1 165 ? 22.546 -13.519 -22.498 1.00 90.94 165 ALA A O 1
ATOM 1344 N N . VAL A 1 166 ? 23.810 -11.739 -23.031 1.00 89.94 166 VAL A N 1
ATOM 1345 C CA . VAL A 1 166 ? 22.799 -11.084 -23.860 1.00 89.94 166 VAL A CA 1
ATOM 1346 C C . VAL A 1 166 ? 22.587 -11.903 -25.125 1.00 89.94 166 VAL A C 1
ATOM 1348 O O . VAL A 1 166 ? 23.521 -12.149 -25.883 1.00 89.94 166 VAL A O 1
ATOM 1351 N N . THR A 1 167 ? 21.338 -12.285 -25.351 1.00 88.44 167 THR A N 1
ATOM 1352 C CA . THR A 1 167 ? 20.886 -12.988 -26.549 1.00 88.44 167 THR A CA 1
ATOM 1353 C C . THR A 1 167 ? 19.934 -12.095 -27.350 1.00 88.44 167 THR A C 1
ATOM 1355 O O . THR A 1 167 ? 19.330 -11.176 -26.781 1.00 88.44 167 THR A O 1
ATOM 1358 N N . PRO A 1 168 ? 19.777 -12.330 -28.666 1.00 89.25 168 PRO A N 1
ATOM 1359 C CA . PRO A 1 168 ? 18.746 -11.665 -29.458 1.00 89.25 168 PRO A CA 1
ATOM 1360 C C . PRO A 1 168 ? 17.366 -11.837 -28.805 1.00 89.25 168 PRO A C 1
ATOM 1362 O O . PRO A 1 168 ? 17.001 -12.941 -28.407 1.00 89.25 168 PRO A O 1
ATOM 1365 N N . CYS A 1 169 ? 16.623 -10.740 -28.640 1.00 89.38 169 CYS A N 1
ATOM 1366 C CA . CYS A 1 169 ? 15.378 -10.720 -27.855 1.00 89.38 169 CYS A CA 1
ATOM 1367 C C . CYS A 1 169 ? 14.169 -10.089 -28.565 1.00 89.38 169 CYS A C 1
ATOM 1369 O O . CYS A 1 169 ? 13.047 -10.266 -28.099 1.00 89.38 169 CYS A O 1
ATOM 1371 N N . CYS A 1 170 ? 14.382 -9.327 -29.638 1.00 90.12 170 CYS A N 1
ATOM 1372 C CA . CYS A 1 170 ? 13.359 -8.780 -30.532 1.00 90.12 170 CYS A CA 1
ATOM 1373 C C . CYS A 1 170 ? 14.029 -8.314 -31.837 1.00 90.12 170 CYS A C 1
ATOM 1375 O O . CYS A 1 170 ? 15.258 -8.315 -31.912 1.00 90.12 170 CYS A O 1
ATOM 1377 N N . ASP A 1 171 ? 13.239 -7.872 -32.819 1.00 89.00 171 ASP A N 1
ATOM 1378 C CA . ASP A 1 171 ? 13.727 -7.464 -34.151 1.00 89.00 171 ASP A CA 1
ATOM 1379 C C . ASP A 1 171 ? 14.709 -6.286 -34.110 1.00 89.00 171 ASP A C 1
ATOM 1381 O O . ASP A 1 171 ? 15.591 -6.163 -34.953 1.00 89.00 171 ASP A O 1
ATOM 1385 N N . ASN A 1 172 ? 14.579 -5.422 -33.100 1.00 88.94 172 ASN A N 1
ATOM 1386 C CA . ASN A 1 172 ? 15.483 -4.299 -32.880 1.00 88.94 172 ASN A CA 1
ATOM 1387 C C . ASN A 1 172 ? 15.855 -4.194 -31.387 1.00 88.94 172 ASN A C 1
ATOM 1389 O O . ASN A 1 172 ? 15.198 -3.465 -30.626 1.00 88.94 172 ASN A O 1
ATOM 1393 N N . PRO A 1 173 ? 16.845 -4.982 -30.922 1.00 89.81 173 PRO A N 1
ATOM 1394 C CA . PRO A 1 173 ? 17.193 -5.069 -29.514 1.00 89.81 173 PRO A CA 1
ATOM 1395 C C . PRO A 1 173 ? 18.019 -3.855 -29.079 1.00 89.81 173 PRO A C 1
ATOM 1397 O O . PRO A 1 173 ? 19.192 -3.713 -29.412 1.00 89.81 173 PRO A O 1
ATOM 1400 N N . ARG A 1 174 ? 17.424 -2.997 -28.247 1.00 91.38 174 ARG A N 1
ATOM 1401 C CA . ARG A 1 174 ? 18.111 -1.854 -27.630 1.00 91.38 174 ARG A CA 1
ATOM 1402 C C . ARG A 1 174 ? 18.569 -2.201 -26.216 1.00 91.38 174 ARG A C 1
ATOM 1404 O O . ARG A 1 174 ? 17.863 -1.908 -25.251 1.00 91.38 174 ARG A O 1
ATOM 1411 N N . VAL A 1 175 ? 19.715 -2.870 -26.094 1.00 91.62 175 VAL A N 1
ATOM 1412 C CA . VAL A 1 175 ? 20.231 -3.356 -24.803 1.00 91.62 175 VAL A CA 1
ATOM 1413 C C . VAL A 1 175 ? 21.100 -2.307 -24.120 1.00 91.62 175 VAL A C 1
ATOM 1415 O O . VAL A 1 175 ? 22.167 -1.944 -24.608 1.00 91.62 175 VAL A O 1
ATOM 1418 N N . GLU A 1 176 ? 20.673 -1.881 -22.937 1.00 90.88 176 GLU A N 1
ATOM 1419 C CA . GLU A 1 176 ? 21.375 -0.907 -22.109 1.00 90.88 176 GLU A CA 1
ATOM 1420 C C . GLU A 1 176 ? 21.630 -1.461 -20.704 1.00 90.88 176 GLU A C 1
ATOM 1422 O O . GLU A 1 176 ? 20.984 -2.404 -20.231 1.00 90.88 176 GLU A O 1
ATOM 1427 N N . ARG A 1 177 ? 22.603 -0.875 -20.006 1.00 91.31 177 ARG A N 1
ATOM 1428 C CA . ARG A 1 177 ? 22.814 -1.168 -18.589 1.00 91.31 177 ARG A CA 1
ATOM 1429 C C . ARG A 1 177 ? 21.698 -0.501 -17.785 1.00 91.31 177 ARG A C 1
ATOM 1431 O O . ARG A 1 177 ? 21.441 0.684 -17.954 1.00 91.31 177 ARG A O 1
ATOM 1438 N N . LYS A 1 178 ? 21.074 -1.245 -16.870 1.00 88.19 178 LYS A N 1
ATOM 1439 C CA . LYS A 1 178 ? 20.020 -0.753 -15.977 1.00 88.19 178 LYS A CA 1
ATOM 1440 C C . LYS A 1 178 ? 20.510 0.481 -15.215 1.00 88.19 178 LYS A C 1
ATOM 1442 O O . LYS A 1 178 ? 21.403 0.380 -14.369 1.00 88.19 178 LYS A O 1
ATOM 1447 N N . ALA A 1 179 ? 19.897 1.622 -15.508 1.00 84.31 179 ALA A N 1
ATOM 1448 C CA . ALA A 1 179 ? 20.097 2.858 -14.773 1.00 84.31 179 ALA A CA 1
ATOM 1449 C C . ALA A 1 179 ? 19.337 2.836 -13.436 1.00 84.31 179 ALA A C 1
ATOM 1451 O O . ALA A 1 179 ? 18.432 2.027 -13.212 1.00 84.31 179 ALA A O 1
ATOM 1452 N N . ARG A 1 180 ? 19.738 3.724 -12.520 1.00 82.12 180 ARG A N 1
ATOM 1453 C CA . ARG A 1 180 ? 19.026 3.928 -11.249 1.00 82.12 180 ARG A CA 1
ATOM 1454 C C . ARG A 1 180 ? 17.668 4.593 -11.470 1.00 82.12 180 ARG A C 1
ATOM 1456 O O . ARG A 1 180 ? 16.723 4.291 -10.747 1.00 82.12 180 ARG A O 1
ATOM 1463 N N . GLU A 1 181 ? 17.603 5.499 -12.438 1.00 85.06 181 GLU A N 1
ATOM 1464 C CA . GLU A 1 181 ? 16.381 6.175 -12.860 1.00 85.06 181 GLU A CA 1
ATOM 1465 C C . GLU A 1 181 ? 15.815 5.516 -14.118 1.00 85.06 181 GLU A C 1
ATOM 1467 O O . GLU A 1 181 ? 16.505 4.766 -14.810 1.00 85.06 181 GLU A O 1
ATOM 1472 N N . GLU A 1 182 ? 14.531 5.744 -14.372 1.00 86.06 182 GLU A N 1
ATOM 1473 C CA . GLU A 1 182 ? 13.859 5.176 -15.537 1.00 86.06 182 GLU A CA 1
ATOM 1474 C C . GLU A 1 182 ? 14.308 5.900 -16.808 1.00 86.06 182 GLU A C 1
ATOM 1476 O O . GLU A 1 182 ? 14.340 7.134 -16.812 1.00 86.06 182 GLU A O 1
ATOM 1481 N N . PRO A 1 183 ? 14.660 5.166 -17.878 1.00 88.38 183 PRO A N 1
ATOM 1482 C CA . PRO A 1 183 ? 14.984 5.778 -19.157 1.00 88.38 183 PRO A CA 1
ATOM 1483 C C . PRO A 1 183 ? 13.803 6.593 -19.709 1.00 88.38 183 PRO A C 1
ATOM 1485 O O . PRO A 1 183 ? 12.647 6.219 -19.489 1.00 88.38 183 PRO A O 1
ATOM 1488 N N . PRO A 1 184 ? 14.062 7.667 -20.475 1.00 88.81 184 PRO A N 1
ATOM 1489 C CA . PRO A 1 184 ? 13.006 8.427 -21.134 1.00 88.81 184 PRO A CA 1
ATOM 1490 C C . PRO A 1 184 ? 12.116 7.531 -22.007 1.00 88.81 184 PRO A C 1
ATOM 1492 O O . PRO A 1 184 ? 12.615 6.679 -22.742 1.00 88.81 184 PRO A O 1
ATOM 1495 N N . GLY A 1 185 ? 10.798 7.725 -21.928 1.00 90.69 185 GLY A N 1
ATOM 1496 C CA . GLY A 1 185 ? 9.822 6.955 -22.711 1.00 90.69 185 GLY A CA 1
ATOM 1497 C C . GLY A 1 185 ? 9.573 5.526 -22.216 1.00 90.69 185 GLY A C 1
ATOM 1498 O O . GLY A 1 185 ? 8.860 4.778 -22.881 1.00 90.69 185 GLY A O 1
ATOM 1499 N N . VAL A 1 186 ? 10.124 5.137 -21.060 1.00 92.44 186 VAL A N 1
ATOM 1500 C CA . VAL A 1 186 ? 9.891 3.831 -20.431 1.00 92.44 186 VAL A CA 1
ATOM 1501 C C . VAL A 1 186 ? 9.397 4.019 -19.001 1.00 92.44 186 VAL A C 1
ATOM 1503 O O . VAL A 1 186 ? 9.949 4.810 -18.240 1.00 92.44 186 VAL A O 1
ATOM 1506 N N . ILE A 1 187 ? 8.399 3.229 -18.608 1.00 93.75 187 ILE A N 1
ATOM 1507 C CA . ILE A 1 187 ? 8.019 3.040 -17.208 1.00 93.75 187 ILE A CA 1
ATOM 1508 C C . ILE A 1 187 ? 8.104 1.562 -16.839 1.00 93.75 187 ILE A C 1
ATOM 1510 O O . ILE A 1 187 ? 7.628 0.682 -17.564 1.00 93.75 187 ILE A O 1
ATOM 1514 N N . TRP A 1 188 ? 8.704 1.264 -15.690 1.00 93.56 188 TRP A N 1
ATOM 1515 C CA . TRP A 1 188 ? 8.717 -0.094 -15.171 1.00 93.56 188 TRP A CA 1
ATOM 1516 C C . TRP A 1 188 ? 7.349 -0.454 -14.592 1.00 93.56 188 TRP A C 1
ATOM 1518 O O . TRP A 1 188 ? 6.755 0.289 -13.807 1.00 93.56 188 TRP A O 1
ATOM 1528 N N . LEU A 1 189 ? 6.890 -1.669 -14.882 1.00 93.50 189 LEU A N 1
ATOM 1529 C CA . LEU A 1 189 ? 5.633 -2.225 -14.388 1.00 93.50 189 LEU A CA 1
ATOM 1530 C C . LEU A 1 189 ? 5.539 -2.159 -12.858 1.00 93.50 189 LEU A C 1
ATOM 1532 O O . LEU A 1 189 ? 4.463 -1.933 -12.312 1.00 93.50 189 LEU A O 1
ATOM 1536 N N . GLY A 1 190 ? 6.668 -2.315 -12.158 1.00 93.06 190 GLY A N 1
ATOM 1537 C CA . GLY A 1 190 ? 6.730 -2.159 -10.707 1.00 93.06 190 GLY A CA 1
ATOM 1538 C C . GLY A 1 190 ? 6.412 -0.737 -10.243 1.00 93.06 190 GLY A C 1
ATOM 1539 O O . GLY A 1 190 ? 5.706 -0.575 -9.256 1.00 93.06 190 GLY A O 1
ATOM 1540 N N . HIS A 1 191 ? 6.872 0.304 -10.938 1.00 92.25 191 HIS A N 1
ATOM 1541 C CA . HIS A 1 191 ? 6.522 1.679 -10.575 1.00 92.25 191 HIS A CA 1
ATOM 1542 C C . HIS A 1 191 ? 5.048 1.976 -10.837 1.00 92.25 191 HIS A C 1
ATOM 1544 O O . HIS A 1 191 ? 4.410 2.589 -9.980 1.00 92.25 191 HIS A O 1
ATOM 1550 N N . LEU A 1 192 ? 4.496 1.470 -11.941 1.00 94.25 192 LEU A N 1
ATOM 1551 C CA . LEU A 1 192 ? 3.066 1.551 -12.241 1.00 94.25 192 LEU A CA 1
ATOM 1552 C C . LEU A 1 192 ? 2.214 0.859 -11.153 1.00 94.25 192 LEU A C 1
ATOM 1554 O O . LEU A 1 192 ? 1.277 1.462 -10.630 1.00 94.25 192 LEU A O 1
ATOM 1558 N N . ASP A 1 193 ? 2.604 -0.346 -10.717 1.00 94.88 193 ASP A N 1
ATOM 1559 C CA . ASP A 1 193 ? 1.991 -1.064 -9.581 1.00 94.88 193 ASP A CA 1
ATOM 1560 C C . ASP A 1 193 ? 2.048 -0.222 -8.292 1.00 94.88 193 ASP A C 1
ATOM 1562 O O . ASP A 1 193 ? 1.034 -0.032 -7.622 1.00 94.88 193 ASP A O 1
ATOM 1566 N N . MET A 1 194 ? 3.200 0.385 -7.985 1.00 93.88 194 MET A N 1
ATOM 1567 C CA . MET A 1 194 ? 3.369 1.250 -6.809 1.00 93.88 194 MET A CA 1
ATOM 1568 C C . MET A 1 194 ? 2.583 2.569 -6.900 1.00 93.88 194 MET A C 1
ATOM 1570 O O . MET A 1 194 ? 2.255 3.155 -5.866 1.00 93.88 194 MET A O 1
ATOM 1574 N N . MET A 1 195 ? 2.315 3.099 -8.097 1.00 93.88 195 MET A N 1
ATOM 1575 C CA . MET A 1 195 ? 1.459 4.282 -8.278 1.00 93.88 195 MET A CA 1
ATOM 1576 C C . MET A 1 195 ? 0.005 3.948 -7.938 1.00 93.88 195 MET A C 1
ATOM 1578 O O . MET A 1 195 ? -0.596 4.634 -7.108 1.00 93.88 195 MET A O 1
ATOM 1582 N N . ALA A 1 196 ? -0.517 2.852 -8.491 1.00 96.19 196 ALA A N 1
ATOM 1583 C CA . ALA A 1 196 ? -1.860 2.366 -8.187 1.00 96.19 196 ALA A CA 1
ATOM 1584 C C . ALA A 1 196 ? -2.007 1.958 -6.710 1.00 96.19 196 ALA A C 1
ATOM 1586 O O . ALA A 1 196 ? -2.985 2.321 -6.054 1.00 96.19 196 ALA A O 1
ATOM 1587 N N . LEU A 1 197 ? -1.006 1.285 -6.124 1.00 96.06 197 LEU A N 1
ATOM 1588 C CA . LEU A 1 197 ? -1.060 0.899 -4.710 1.00 96.06 197 LEU A CA 1
ATOM 1589 C C . LEU A 1 197 ? -1.082 2.119 -3.782 1.00 96.06 197 LEU A C 1
ATOM 1591 O O . LEU A 1 197 ? -1.797 2.125 -2.782 1.00 96.06 197 LEU A O 1
ATOM 1595 N N . ARG A 1 198 ? -0.357 3.191 -4.130 1.00 95.44 198 ARG A N 1
ATOM 1596 C CA . ARG A 1 198 ? -0.420 4.460 -3.390 1.00 95.44 198 ARG A CA 1
ATOM 1597 C C . ARG A 1 198 ? -1.813 5.079 -3.430 1.00 95.44 198 ARG A C 1
ATOM 1599 O O . ARG A 1 198 ? -2.250 5.603 -2.411 1.00 95.44 198 ARG A O 1
ATOM 1606 N N . LYS A 1 199 ? -2.521 5.007 -4.560 1.00 95.75 199 LYS A N 1
ATOM 1607 C CA . LYS A 1 199 ? -3.916 5.462 -4.651 1.00 95.75 199 LYS A CA 1
ATOM 1608 C C . LYS A 1 199 ? -4.827 4.653 -3.733 1.00 95.75 199 LYS A C 1
ATOM 1610 O O . LYS A 1 199 ? -5.589 5.246 -2.976 1.00 95.75 199 LYS A O 1
ATOM 1615 N N . MET A 1 200 ? -4.680 3.330 -3.730 1.00 97.19 200 MET A N 1
ATOM 1616 C CA . MET A 1 200 ? -5.432 2.446 -2.836 1.00 97.19 200 MET A CA 1
ATOM 1617 C C . MET A 1 200 ? -5.174 2.758 -1.353 1.00 97.19 200 MET A C 1
ATOM 1619 O O . MET A 1 200 ? -6.121 2.854 -0.580 1.00 97.19 200 MET A O 1
ATOM 1623 N N . ILE A 1 201 ? -3.914 2.990 -0.960 1.00 97.25 201 ILE A N 1
ATOM 1624 C CA . ILE A 1 201 ? -3.564 3.401 0.411 1.00 97.25 201 ILE A CA 1
ATOM 1625 C C . ILE A 1 201 ? -4.224 4.731 0.773 1.00 97.25 201 ILE A C 1
ATOM 1627 O O . ILE A 1 201 ? -4.780 4.868 1.858 1.00 97.25 201 ILE A O 1
ATOM 1631 N N . LYS A 1 202 ? -4.167 5.721 -0.126 1.00 96.44 202 LYS A N 1
ATOM 1632 C CA . LYS A 1 202 ? -4.778 7.032 0.120 1.00 96.44 202 LYS A CA 1
ATOM 1633 C C . LYS A 1 202 ? -6.288 6.926 0.311 1.00 96.44 202 LYS A C 1
ATOM 1635 O O . LYS A 1 202 ? -6.803 7.598 1.198 1.00 96.44 202 LYS A O 1
ATOM 1640 N N . LEU A 1 203 ? -6.960 6.073 -0.467 1.00 96.81 203 LEU A N 1
ATOM 1641 C CA . LEU A 1 203 ? -8.382 5.785 -0.293 1.00 96.81 203 LEU A CA 1
ATOM 1642 C C . LEU A 1 203 ? -8.658 5.136 1.068 1.00 96.81 203 LEU A C 1
ATOM 1644 O O . LEU A 1 203 ? -9.517 5.621 1.792 1.00 96.81 203 LEU A O 1
ATOM 1648 N N . PHE A 1 204 ? -7.894 4.106 1.449 1.00 97.31 204 PHE A N 1
ATOM 1649 C CA . PHE A 1 204 ? -8.043 3.462 2.759 1.00 97.31 204 PHE A CA 1
ATOM 1650 C C . PHE A 1 204 ? -7.889 4.467 3.907 1.00 97.31 204 PHE A C 1
ATOM 1652 O O . PHE A 1 204 ? -8.736 4.531 4.791 1.00 97.31 204 PHE A O 1
ATOM 1659 N N . LEU A 1 205 ? -6.838 5.294 3.867 1.00 97.31 205 LEU A N 1
ATOM 1660 C CA . LEU A 1 205 ? -6.608 6.330 4.876 1.00 97.31 205 LEU A CA 1
ATOM 1661 C C . LEU A 1 205 ? -7.708 7.397 4.883 1.00 97.31 205 LEU A C 1
ATOM 1663 O O . LEU A 1 205 ? -7.983 7.949 5.939 1.00 97.31 205 LEU A O 1
ATOM 1667 N N . ALA A 1 206 ? -8.326 7.695 3.737 1.00 96.50 206 ALA A N 1
ATOM 1668 C CA . ALA A 1 206 ? -9.449 8.628 3.662 1.00 96.50 206 ALA A CA 1
ATOM 1669 C C . ALA A 1 206 ? -10.697 8.071 4.343 1.00 96.50 206 ALA A C 1
ATOM 1671 O O . ALA A 1 206 ? -11.315 8.779 5.131 1.00 96.50 206 ALA A O 1
ATOM 1672 N N . CYS A 1 207 ? -11.026 6.804 4.093 1.00 96.19 207 CYS A N 1
ATOM 1673 C CA . CYS A 1 207 ? -12.141 6.150 4.767 1.00 96.19 207 CYS A CA 1
ATOM 1674 C C . CYS A 1 207 ? -11.880 5.996 6.274 1.00 96.19 207 CYS A C 1
ATOM 1676 O O . CYS A 1 207 ? -12.756 6.321 7.064 1.00 96.19 207 CYS A O 1
ATOM 1678 N N . LEU A 1 208 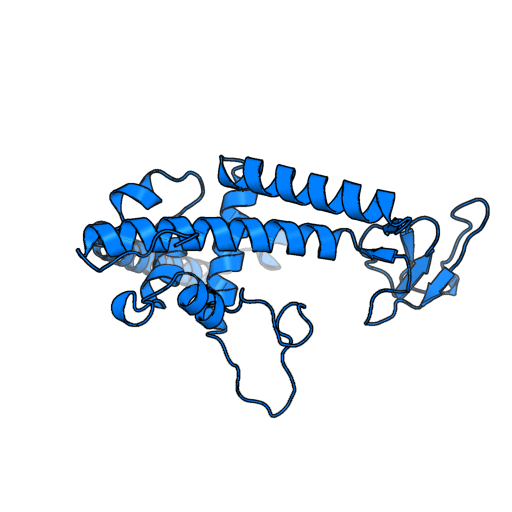? -10.664 5.595 6.671 1.00 97.06 208 LEU A N 1
ATOM 1679 C CA . LEU A 1 208 ? -10.278 5.508 8.084 1.00 97.06 208 LEU A CA 1
ATOM 1680 C C . LEU A 1 208 ? -10.397 6.868 8.777 1.00 97.06 208 LEU A C 1
ATOM 1682 O O . LEU A 1 208 ? -10.952 6.953 9.863 1.00 97.06 208 LEU A O 1
ATOM 1686 N N . TRP A 1 209 ? -9.881 7.926 8.149 1.00 97.25 209 TRP A N 1
ATOM 1687 C CA . TRP A 1 209 ? -9.949 9.285 8.683 1.00 97.25 209 TRP A CA 1
ATOM 1688 C C . TRP A 1 209 ? -11.389 9.762 8.866 1.00 97.25 209 TRP A C 1
ATOM 1690 O O . TRP A 1 209 ? -11.689 10.368 9.889 1.00 97.25 209 TRP A O 1
ATOM 1700 N N . LEU A 1 210 ? -12.258 9.485 7.890 1.00 96.19 210 LEU A N 1
ATOM 1701 C CA . LEU A 1 210 ? -13.662 9.879 7.937 1.00 96.19 210 LEU A CA 1
ATOM 1702 C C . LEU A 1 210 ? -14.375 9.185 9.099 1.00 96.19 210 LEU A C 1
ATOM 1704 O O . LEU A 1 210 ? -14.847 9.862 10.004 1.00 96.19 210 LEU A O 1
ATOM 1708 N N . VAL A 1 211 ? -14.349 7.849 9.118 1.00 96.56 211 VAL A N 1
ATOM 1709 C CA . VAL A 1 211 ? -15.045 7.050 10.136 1.00 96.56 211 VAL A CA 1
ATOM 1710 C C . VAL A 1 211 ? -14.517 7.347 11.535 1.00 96.56 211 VAL A C 1
ATOM 1712 O O . VAL A 1 211 ? -15.294 7.500 12.468 1.00 96.56 211 VAL A O 1
ATOM 1715 N N . TRP A 1 212 ? -13.196 7.455 11.695 1.00 97.19 212 TRP A N 1
ATOM 1716 C CA . TRP A 1 212 ? -12.611 7.725 13.005 1.00 97.19 212 TRP A CA 1
ATOM 1717 C C . TRP A 1 212 ? -12.994 9.118 13.514 1.00 97.19 212 TRP A C 1
ATOM 1719 O O . TRP A 1 212 ? -13.372 9.259 14.671 1.00 97.19 212 TRP A O 1
ATOM 1729 N N . ARG A 1 213 ? -12.968 10.150 12.662 1.00 96.44 213 ARG A N 1
ATOM 1730 C CA . ARG A 1 213 ? -13.381 11.493 13.096 1.00 96.44 213 ARG A CA 1
ATOM 1731 C C . ARG A 1 213 ? -14.867 11.586 13.394 1.00 96.44 213 ARG A C 1
ATOM 1733 O O . ARG A 1 213 ? -15.216 12.238 14.369 1.00 96.44 213 ARG A O 1
ATOM 1740 N N . GLU A 1 214 ? -15.712 10.943 12.593 1.00 95.69 214 GLU A N 1
ATOM 1741 C CA . GLU A 1 214 ? -17.155 10.878 12.849 1.00 95.69 214 GLU A CA 1
ATOM 1742 C C . GLU A 1 214 ? -17.451 10.183 14.183 1.00 95.69 214 GLU A C 1
ATOM 1744 O O . GLU A 1 214 ? -18.239 10.702 14.970 1.00 95.69 214 GLU A O 1
ATOM 1749 N N . ALA A 1 215 ? -16.767 9.071 14.476 1.00 95.88 215 ALA A N 1
ATOM 1750 C CA . ALA A 1 215 ? -16.919 8.343 15.735 1.00 95.88 215 ALA A CA 1
ATOM 1751 C C . ALA A 1 215 ? -16.484 9.163 16.965 1.00 95.88 215 ALA A C 1
ATOM 1753 O O . ALA A 1 215 ? -17.086 9.041 18.026 1.00 95.88 215 ALA A O 1
ATOM 1754 N N . GLU A 1 216 ? -15.483 10.033 16.814 1.00 95.56 216 GLU A N 1
ATOM 1755 C CA . GLU A 1 216 ? -14.991 10.938 17.869 1.00 95.56 216 GLU A CA 1
ATOM 1756 C C . GLU A 1 216 ? -15.754 12.280 17.920 1.00 95.56 216 GLU A C 1
ATOM 1758 O O . GLU A 1 216 ? -15.404 13.176 18.687 1.00 95.56 216 GLU A O 1
ATOM 1763 N N . GLY A 1 217 ? -16.764 12.485 17.063 1.00 94.75 217 GLY A N 1
ATOM 1764 C CA . GLY A 1 217 ? -17.494 13.758 16.968 1.00 94.75 217 GLY A CA 1
ATOM 1765 C C . GLY A 1 217 ? -16.635 14.943 16.498 1.00 94.75 217 GLY A C 1
ATOM 1766 O O . GLY A 1 217 ? -16.987 16.106 16.709 1.00 94.75 217 GLY A O 1
ATOM 1767 N N . LEU A 1 218 ? -15.493 14.672 15.864 1.00 94.19 218 LEU A N 1
ATOM 1768 C CA . LEU A 1 218 ? -14.563 15.686 15.387 1.00 94.19 218 LEU A CA 1
ATOM 1769 C C . LEU A 1 218 ? -15.041 16.285 14.054 1.00 94.19 218 LEU A C 1
ATOM 1771 O O . LEU A 1 218 ? -15.563 15.572 13.198 1.00 94.19 218 LEU A O 1
ATOM 1775 N N . PRO A 1 219 ? -14.786 17.581 13.787 1.00 91.25 219 PRO A N 1
ATOM 1776 C CA . PRO A 1 219 ? -15.252 18.213 12.560 1.00 91.25 219 PRO A CA 1
ATOM 1777 C C . PRO A 1 219 ? -14.617 17.562 11.329 1.00 91.25 219 PRO A C 1
ATOM 1779 O O . PRO A 1 219 ? -13.390 17.403 11.254 1.00 91.25 219 PRO A O 1
ATOM 1782 N N . THR A 1 220 ? -15.452 17.237 10.347 1.00 86.94 220 THR A N 1
ATOM 1783 C CA . THR A 1 220 ? -15.057 16.730 9.031 1.00 86.94 220 THR A CA 1
ATOM 1784 C C . THR A 1 220 ? -15.308 17.798 7.974 1.00 86.94 220 THR A C 1
ATOM 1786 O O . THR A 1 220 ? -16.376 18.405 7.928 1.00 86.94 220 THR A O 1
ATOM 1789 N N . ARG A 1 221 ? -14.335 18.038 7.092 1.00 74.69 221 ARG A N 1
ATOM 1790 C CA . ARG A 1 221 ? -14.541 18.874 5.901 1.00 74.69 221 ARG A CA 1
ATOM 1791 C C . ARG A 1 221 ? -14.939 17.990 4.729 1.00 74.69 221 ARG A C 1
ATOM 1793 O O . ARG A 1 221 ? -14.320 16.946 4.523 1.00 74.69 221 ARG A O 1
ATOM 1800 N N . SER A 1 222 ? -15.922 18.432 3.948 1.00 62.50 222 SER A N 1
ATOM 1801 C CA . SER A 1 222 ? -16.237 17.786 2.673 1.00 62.50 222 SER A CA 1
ATOM 1802 C C . SER A 1 222 ? -15.001 17.824 1.757 1.00 62.50 222 SER A C 1
ATOM 1804 O O . SER A 1 222 ? -14.307 18.844 1.729 1.00 62.50 222 SER A O 1
ATOM 1806 N N . PRO A 1 223 ? -14.690 16.747 1.009 1.00 53.78 223 PRO A N 1
ATOM 1807 C CA . PRO A 1 223 ? -13.492 16.665 0.170 1.00 53.78 223 PRO A CA 1
ATOM 1808 C C . PRO A 1 223 ? -13.416 17.688 -0.983 1.00 53.78 223 PRO A C 1
ATOM 1810 O O . PRO A 1 223 ? -12.383 17.733 -1.649 1.00 53.78 223 PRO A O 1
ATOM 1813 N N . TYR A 1 224 ? -14.448 18.518 -1.192 1.00 47.88 224 TYR A N 1
ATOM 1814 C CA . TYR A 1 224 ? -14.501 19.591 -2.198 1.00 47.88 224 TYR A CA 1
ATOM 1815 C C . TYR A 1 224 ? -15.363 20.788 -1.744 1.00 47.88 224 TYR A C 1
ATOM 1817 O O . TYR A 1 224 ? -16.225 21.240 -2.495 1.00 47.88 224 TYR A O 1
ATOM 1825 N N . ALA A 1 225 ? -15.183 21.253 -0.504 1.00 39.09 225 ALA A N 1
ATOM 1826 C CA . ALA A 1 225 ? -15.715 22.546 -0.054 1.00 39.09 225 ALA A CA 1
ATOM 1827 C C . ALA A 1 225 ? -14.684 23.665 -0.247 1.00 39.09 225 ALA A C 1
ATOM 1829 O O . ALA A 1 225 ? -13.478 23.384 -0.040 1.00 39.09 225 ALA A O 1
#

Secondary structure (DSSP, 8-state):
--HHHHTT---HHHHHHHHHHHHHHHHHHHHHHHHHHTSTTHHHHHTSTT--HHHHHHHHTT--STT-SSHHHHHHHTT-SB-TTSSBPPP-TTSPPSS-HHHHHHHHHHHHHHHHHTSHHHHHHHHHHHHHHHHHHHTT-EEEPPPSSSEEETTT--EESSGGG----SSS--EEE--SSPPTTEEEHHHHHHHHHHHHHHHHHHHHHHHHHHHTT-----TT-

Radius of gyration: 22.31 Å; Cα contacts (8 Å, |Δi|>4): 236; chains: 1; bounding box: 46×56×58 Å